Protein 4B9P (pdb70)

Radius of gyration: 15.8 Å; Cα contacts (8 Å, |Δi|>4): 464; chains: 1; bounding box: 31×31×57 Å

Foldseek 3Di:
DPWDWAKFKWWAWQDQDQKDLKTKIKIKIAGATQDKAQQQQKKKKFFADQQQAPQKDKAWPAKPLGRVQKDWDKAAAPDADFGGRIIIIMGGDNPSGIAGHGGMMITIMIIWRPQVVVVDDRPDDCRHRMDRGVRHQQHDNDDNDIDGGQSMWMGGNRHTRGHDDD

Solvent-accessible surface area: 8026 Å² total; per-residue (Å²): 182,140,106,114,44,110,5,47,0,37,3,20,3,84,48,81,83,66,93,7,77,9,0,24,1,46,1,53,2,26,1,64,5,100,20,82,6,67,4,24,80,1,73,0,58,2,6,0,23,66,55,113,6,76,57,31,75,34,42,19,71,115,2,59,37,80,48,94,79,16,52,25,76,26,41,108,33,109,103,78,88,114,68,0,30,0,28,0,33,1,1,7,43,137,96,10,36,74,6,64,47,65,81,86,1,33,0,30,0,49,0,0,0,40,107,0,14,77,131,64,127,14,94,68,56,79,139,34,38,50,0,59,0,84,33,5,30,0,16,9,97,87,21,80,86,48,54,73,55,74,72,2,0,0,22,21,75,69,78,75,88,42,23,108,73,47

Organism: Acetivibrio thermocellus (strain ATCC 27405 / DSM 1237 / JCM 9322 / NBRC 103400 / NCIMB 10682 / NRRL B-4536 / VPI 7372) (NCBI:txid203119)

Nearest PDB structures (foldseek):
  4b9p-assembly1_A  TM=1.006E+00  e=4.145E-34  Acetivibrio thermocellus ATCC 27405
  4b97-assembly1_A  TM=9.384E-01  e=2.081E-19  Acetivibrio thermocellus ATCC 27405
  3zuc-assembly1_A  TM=9.512E-01  e=2.386E-17  Acetivibrio cellulolyticus
  6sl4-assembly2_C-2  TM=9.510E-01  e=2.661E-17  Acetivibrio thermocellus ATCC 27405
  6xx1-assembly2_B  TM=9.283E-01  e=2.355E-16  Acetivibrio clariflavus DSM 19732

InterPro domains:
  IPR001956 Carbohydrate-binding module 3 [PF00942] (514-668)
  IPR001956 Carbohydrate-binding module 3 [PS51172] (508-671)
  IPR001956 Carbohydrate-binding module 3 [SM01067] (514-596)
  IPR008965 CBM2/CBM3, carbohydrate-binding domain superfamily [SSF49384] (512-671)
  IPR024449 Anti-sigma factor RsgI, N-terminal [PF12791] (4-43)
  IPR024449 Anti-sigma factor RsgI, N-terminal [PS51849] (4-51)
  IPR036966 Carbohydrate-binding module 3 superfamily [G3DSA:2.60.40.710] (506-671)
  IPR055431 Anti-sigma factor RsgI-like, middle domain [PF23750] (89-223)

Sequence (166 aa):
TDLLTKIELQAYNHIRTSSETKELQPRIKLINTGNNTPITLSEVKIRYYYTKDQVINEIYTCDWSNITSSKITGTTVVQQMMSSNPKKPNADSYVEIGFTNSAGVLNPGEYVVEIISRIGNSYALSLATPPYSEWNYMMYDQNSDYSFNNSSSSDFVVWDKITVYISGTLYWGIEP

CATH classification: 2.60.40.710

Secondary structure (DSSP, 8-state):
--S---EEEEEEES---SEESSB-EEEEEEE-SSS-EEGGGEEEEEEE--TT--SEEEEEEEETT-GGGEEEEEEEEEEEETTEEEEEEEEE-TTS-EE-TT-EEEEEEEEEEHHHHTTS--SS-GGGTPEESTT-TT--SS-SS-EE-TTEEEEETTEEEE----

B-factor: mean 24.69, std 10.06, range [15.0, 78.38]

Structure (mmCIF, N/CA/C/O backbone):
data_4B9P
#
_entry.id   4B9P
#
_cell.length_a   31.736
_cell.length_b   62.289
_cell.length_c   79.274
_cell.angle_alpha   90.00
_cell.angle_beta   90.00
_cell.angle_gamma   90.00
#
_symmetry.space_group_name_H-M   'P 21 21 21'
#
loop_
_entity.id
_entity.type
_entity.pdbx_description
1 polymer 'TYPE 3A CELLULOSE-BINDING DOMAIN PROTEIN'
2 non-polymer 'CALCIUM ION'
3 non-polymer 'ZINC ION'
4 water water
#
loop_
_atom_site.group_PDB
_atom_site.id
_atom_site.type_symbol
_atom_site.label_atom_id
_atom_site.label_alt_id
_atom_site.label_comp_id
_atom_site.label_asym_id
_atom_site.label_entity_id
_atom_site.label_seq_id
_atom_site.pdbx_PDB_ins_code
_atom_site.Cartn_x
_atom_site.Cartn_y
_atom_site.Cartn_z
_atom_site.occupancy
_atom_site.B_iso_or_equiv
_atom_site.auth_seq_id
_atom_site.auth_comp_id
_atom_site.auth_asym_id
_atom_site.auth_atom_id
_atom_site.pdbx_PDB_model_num
ATOM 1 N N . THR A 1 1 ? -9.368 13.297 -46.950 1.00 68.23 1 THR A N 1
ATOM 2 C CA . THR A 1 1 ? -8.741 12.175 -47.638 1.00 49.56 1 THR A CA 1
ATOM 3 C C . THR A 1 1 ? -9.469 10.875 -47.339 1.00 59.87 1 THR A C 1
ATOM 4 O O . THR A 1 1 ? -10.487 10.857 -46.646 1.00 54.61 1 THR A O 1
ATOM 8 N N . ASP A 1 2 ? -8.924 9.784 -47.864 1.00 55.03 2 ASP A N 1
ATOM 9 C CA . ASP A 1 2 ? -9.622 8.505 -47.880 1.00 51.56 2 ASP A CA 1
ATOM 10 C C . ASP A 1 2 ? -8.991 7.478 -46.959 1.00 48.11 2 ASP A C 1
ATOM 11 O O . ASP A 1 2 ? -9.246 6.282 -47.095 1.00 48.33 2 ASP A O 1
ATOM 16 N N . LEU A 1 3 ? -8.144 7.939 -46.043 1.00 44.86 3 LEU A N 1
ATOM 17 C CA . LEU A 1 3 ? -7.717 7.080 -44.954 1.00 42.75 3 LEU A CA 1
ATOM 18 C C . LEU A 1 3 ? -8.133 7.756 -43.660 1.00 41.94 3 LEU A C 1
ATOM 19 O O . LEU A 1 3 ? -7.619 8.804 -43.294 1.00 45.61 3 LEU A O 1
ATOM 24 N N . LEU A 1 4 ? -9.087 7.136 -42.987 1.00 36.73 4 LEU A N 1
ATOM 25 C CA . LEU A 1 4 ? -9.689 7.688 -41.796 1.00 36.02 4 LEU A CA 1
ATOM 26 C C . LEU A 1 4 ? -8.853 7.434 -40.523 1.00 31.45 4 LEU A C 1
ATOM 27 O O . LEU A 1 4 ? -8.368 6.315 -40.305 1.00 32.32 4 LEU A O 1
ATOM 32 N N . THR A 1 5 ? -8.657 8.468 -39.707 1.00 29.39 5 THR A N 1
ATOM 33 C CA . THR A 1 5 ? -8.117 8.273 -38.359 1.00 26.56 5 THR A CA 1
ATOM 34 C C . THR A 1 5 ? -9.281 8.125 -37.407 1.00 23.95 5 THR A C 1
ATOM 35 O O . THR A 1 5 ? -10.141 9.002 -37.347 1.00 27.47 5 THR A O 1
ATOM 39 N N . LYS A 1 6 ? -9.334 7.002 -36.690 1.00 24.13 6 LYS A N 1
ATOM 40 C CA . LYS A 1 6 ? -10.468 6.733 -35.820 1.00 22.87 6 LYS A CA 1
ATOM 41 C C . LYS A 1 6 ? -10.030 5.858 -34.678 1.00 20.87 6 LYS A C 1
ATOM 42 O O . LYS A 1 6 ? -9.194 4.957 -34.843 1.00 20.40 6 LYS A O 1
ATOM 48 N N . ILE A 1 7 ? -10.581 6.132 -33.493 1.00 20.31 7 ILE A N 1
ATOM 49 C CA . ILE A 1 7 ? -10.297 5.333 -32.321 1.00 20.15 7 ILE A CA 1
ATOM 50 C C . ILE A 1 7 ? -11.595 4.983 -31.589 1.00 19.82 7 ILE A C 1
ATOM 51 O O . ILE A 1 7 ? -12.634 5.633 -31.805 1.00 21.08 7 ILE A O 1
ATOM 56 N N . GLU A 1 8 ? -11.512 3.984 -30.720 1.00 19.63 8 GLU A N 1
ATOM 57 C CA . GLU A 1 8 ? -12.559 3.675 -29.788 1.00 20.13 8 GLU A CA 1
ATOM 58 C C . GLU A 1 8 ? -11.908 3.595 -28.417 1.00 18.60 8 GLU A C 1
ATOM 59 O O . GLU A 1 8 ? -10.809 3.060 -28.292 1.00 19.62 8 GLU A O 1
ATOM 65 N N . LEU A 1 9 ? -12.582 4.097 -27.384 1.00 18.91 9 LEU A N 1
ATOM 66 C CA . LEU A 1 9 ? -12.046 4.064 -26.038 1.00 17.59 9 LEU A CA 1
ATOM 67 C C . LEU A 1 9 ? -13.015 3.251 -25.196 1.00 18.19 9 LEU A C 1
ATOM 68 O O . LEU A 1 9 ? -14.204 3.595 -25.109 1.00 18.75 9 LEU A O 1
ATOM 73 N N . GLN A 1 10 ? -12.509 2.175 -24.585 1.00 17.02 10 GLN A N 1
ATOM 74 C CA . GLN A 1 10 ? -13.277 1.377 -23.637 1.00 16.07 10 GLN A CA 1
ATOM 75 C C . GLN A 1 10 ? -12.697 1.572 -22.250 1.00 16.84 10 GLN A C 1
ATOM 76 O O . GLN A 1 10 ? -11.482 1.801 -22.112 1.00 17.52 10 GLN A O 1
ATOM 82 N N . ALA A 1 11 ? -13.523 1.489 -21.217 1.00 16.53 11 ALA A N 1
ATOM 83 C CA . ALA A 1 11 ? -13.010 1.707 -19.861 1.00 16.68 11 ALA A CA 1
ATOM 84 C C . ALA A 1 11 ? -13.952 1.087 -18.849 1.00 16.66 11 ALA A C 1
ATOM 85 O O . ALA A 1 11 ? -15.123 0.790 -19.149 1.00 17.35 11 ALA A O 1
ATOM 87 N N . TYR A 1 12 ? -13.468 0.908 -17.637 1.00 16.13 12 TYR A N 1
ATOM 88 C CA . TYR A 1 12 ? -14.320 0.686 -16.502 1.00 16.05 12 TYR A CA 1
ATOM 89 C C . TYR A 1 12 ? -13.534 1.051 -15.251 1.00 16.84 12 TYR A C 1
ATOM 90 O O . TYR A 1 12 ? -12.308 1.216 -15.293 1.00 17.52 12 TYR A O 1
ATOM 99 N N . ASN A 1 13 ? -14.253 1.169 -14.127 1.00 16.78 13 ASN A N 1
ATOM 100 C CA . ASN A 1 13 ? -13.625 1.358 -12.832 1.00 16.51 13 ASN A CA 1
ATOM 101 C C . ASN A 1 13 ? -13.550 0.042 -12.104 1.00 16.26 13 ASN A C 1
ATOM 102 O O . ASN A 1 13 ? -14.539 -0.628 -11.899 1.00 18.42 13 ASN A O 1
ATOM 107 N N . HIS A 1 14 ? -12.340 -0.327 -11.696 1.00 17.22 14 HIS A N 1
ATOM 108 C CA . HIS A 1 14 ? -12.139 -1.605 -11.036 1.00 18.20 14 HIS A CA 1
ATOM 109 C C . HIS A 1 14 ? -12.568 -1.577 -9.580 1.00 19.97 14 HIS A C 1
ATOM 110 O O . HIS A 1 14 ? -12.832 -2.631 -9.003 1.00 22.92 14 HIS A O 1
ATOM 117 N N . ILE A 1 15 ? -12.618 -0.385 -8.997 1.00 18.61 15 ILE A N 1
ATOM 118 C CA . ILE A 1 15 ? -13.222 -0.175 -7.694 1.00 17.94 15 ILE A CA 1
ATOM 119 C C . ILE A 1 15 ? -14.374 0.787 -7.881 1.00 18.13 15 ILE A C 1
ATOM 120 O O . ILE A 1 15 ? -14.160 1.908 -8.394 1.00 17.81 15 ILE A O 1
ATOM 125 N N . ARG A 1 16 ? -15.571 0.365 -7.477 1.00 18.27 16 ARG A N 1
ATOM 126 C CA . ARG A 1 16 ? -16.763 1.170 -7.728 1.00 18.19 16 ARG A CA 1
ATOM 127 C C . ARG A 1 16 ? -17.490 1.622 -6.481 1.00 19.30 16 ARG A C 1
ATOM 128 O O . ARG A 1 16 ? -18.616 2.115 -6.555 1.00 21.71 16 ARG A O 1
ATOM 136 N N . THR A 1 17 ? -16.869 1.440 -5.322 1.00 19.86 17 THR A N 1
ATOM 137 C CA . THR A 1 17 ? -17.441 1.913 -4.087 1.00 20.46 17 THR A CA 1
ATOM 138 C C . THR A 1 17 ? -17.526 3.434 -4.100 1.00 19.91 17 THR A C 1
ATOM 139 O O . THR A 1 17 ? -16.705 4.119 -4.720 1.00 21.84 17 THR A O 1
ATOM 143 N N A SER A 1 18 ? -18.528 3.960 -3.404 0.43 20.72 18 SER A N 1
ATOM 144 N N B SER A 1 18 ? -18.538 3.971 -3.436 0.57 21.79 18 SER A N 1
ATOM 145 C CA A SER A 1 18 ? -18.771 5.401 -3.381 0.43 20.52 18 SER A CA 1
ATOM 146 C CA B SER A 1 18 ? -18.735 5.416 -3.433 0.57 22.70 18 SER A CA 1
ATOM 147 C C A SER A 1 18 ? -17.595 6.207 -2.823 0.43 18.24 18 SER A C 1
ATOM 148 C C B SER A 1 18 ? -17.496 6.158 -2.912 0.57 21.34 18 SER A C 1
ATOM 149 O O A SER A 1 18 ? -17.368 7.334 -3.247 0.43 18.37 18 SER A O 1
ATOM 150 O O B SER A 1 18 ? -17.104 7.187 -3.462 0.57 25.48 18 SER A O 1
ATOM 155 N N . GLU A 1 19 ? -16.897 5.645 -1.839 1.00 19.31 19 GLU A N 1
ATOM 156 C CA . GLU A 1 19 ? -15.645 6.195 -1.322 1.00 19.68 19 GLU A CA 1
ATOM 157 C C . GLU A 1 19 ? -14.539 5.208 -1.644 1.00 20.26 19 GLU A C 1
ATOM 158 O O . GLU A 1 19 ? -14.725 3.996 -1.565 1.00 22.35 19 GLU A O 1
ATOM 164 N N . THR A 1 20 ? -13.377 5.717 -2.015 1.00 18.54 20 THR A N 1
ATOM 165 C CA . THR A 1 20 ? -12.246 4.841 -2.268 1.00 17.33 20 THR A CA 1
ATOM 166 C C . THR A 1 20 ? -10.956 5.536 -1.843 1.00 17.28 20 THR A C 1
ATOM 167 O O . THR A 1 20 ? -10.864 6.775 -1.966 1.00 18.07 20 THR A O 1
ATOM 171 N N . LYS A 1 21 ? -9.926 4.766 -1.467 1.00 16.70 21 LYS A N 1
ATOM 172 C CA . LYS A 1 21 ? -8.615 5.388 -1.242 1.00 17.82 21 LYS A CA 1
ATOM 173 C C . LYS A 1 21 ? -7.735 5.288 -2.473 1.00 17.94 21 LYS A C 1
ATOM 174 O O . LYS A 1 21 ? -6.587 5.738 -2.456 1.00 19.31 21 LYS A O 1
ATOM 180 N N . GLU A 1 22 ? -8.279 4.751 -3.578 1.00 18.30 22 GLU A N 1
ATOM 181 C CA . GLU A 1 22 ? -7.579 4.810 -4.853 1.00 20.26 22 GLU A CA 1
ATOM 182 C C . GLU A 1 22 ? -8.541 4.775 -5.997 1.00 18.60 22 GLU A C 1
ATOM 183 O O . GLU A 1 22 ? -9.467 3.978 -6.024 1.00 19.95 22 GLU A O 1
ATOM 189 N N . LEU A 1 23 ? -8.350 5.673 -6.947 1.00 17.07 23 LEU A N 1
ATOM 190 C CA . LEU A 1 23 ? -9.071 5.584 -8.225 1.00 17.12 23 LEU A CA 1
ATOM 191 C C . LEU A 1 23 ? -8.425 4.486 -9.040 1.00 17.26 23 LEU A C 1
ATOM 192 O O . LEU A 1 23 ? -7.207 4.432 -9.142 1.00 18.53 23 LEU A O 1
ATOM 197 N N . GLN A 1 24 ? -9.250 3.608 -9.618 1.00 17.80 24 GLN A N 1
ATOM 198 C CA . GLN A 1 24 ? -8.730 2.507 -10.431 1.00 17.15 24 GLN A CA 1
ATOM 199 C C . GLN A 1 24 ? -9.418 2.461 -11.795 1.00 16.82 24 GLN A C 1
ATOM 200 O O . GLN A 1 24 ? -10.097 1.503 -12.135 1.00 17.81 24 GLN A O 1
ATOM 206 N N . PRO A 1 25 ? -9.212 3.495 -12.618 1.00 17.09 25 PRO A N 1
ATOM 207 C CA . PRO A 1 25 ? -9.685 3.417 -14.006 1.00 18.41 25 PRO A CA 1
ATOM 208 C C . PRO A 1 25 ? -8.840 2.448 -14.823 1.00 18.24 25 PRO A C 1
ATOM 209 O O . PRO A 1 25 ? -7.590 2.436 -14.720 1.00 18.76 25 PRO A O 1
ATOM 213 N N . ARG A 1 26 ? -9.518 1.606 -15.596 1.00 17.39 26 ARG A N 1
ATOM 214 C CA . ARG A 1 26 ? -8.853 0.719 -16.535 1.00 17.95 26 ARG A CA 1
ATOM 215 C C . ARG A 1 26 ? -9.312 1.124 -17.921 1.00 16.59 26 ARG A C 1
ATOM 216 O O . ARG A 1 26 ? -10.517 1.316 -18.125 1.00 18.60 26 ARG A O 1
ATOM 224 N N . ILE A 1 27 ? -8.370 1.260 -18.860 1.00 16.54 27 ILE A N 1
ATOM 225 C CA . ILE A 1 27 ? -8.662 1.859 -20.146 1.00 17.72 27 ILE A CA 1
ATOM 226 C C . ILE A 1 27 ? -8.082 1.011 -21.261 1.00 17.87 27 ILE A C 1
ATOM 227 O O . ILE A 1 27 ? -6.986 0.471 -21.135 1.00 19.14 27 ILE A O 1
ATOM 232 N N . LYS A 1 28 ? -8.821 0.917 -22.359 1.00 18.12 28 LYS A N 1
ATOM 233 C CA . LYS A 1 28 ? -8.371 0.225 -23.557 1.00 18.81 28 LYS A CA 1
ATOM 234 C C . LYS A 1 28 ? -8.590 1.182 -24.726 1.00 17.18 28 LYS A C 1
ATOM 235 O O . LYS A 1 28 ? -9.741 1.579 -24.991 1.00 19.61 28 LYS A O 1
ATOM 241 N N . LEU A 1 29 ? -7.507 1.579 -25.370 1.00 18.15 29 LEU A N 1
ATOM 242 C CA . LEU A 1 29 ? -7.572 2.462 -26.521 1.00 19.06 29 LEU A CA 1
ATOM 243 C C . LEU A 1 29 ? -7.356 1.644 -27.765 1.00 19.26 29 LEU A C 1
ATOM 244 O O . LEU A 1 29 ? -6.317 0.968 -27.888 1.00 20.09 29 LEU A O 1
ATOM 249 N N . ILE A 1 30 ? -8.316 1.691 -28.667 1.00 18.79 30 ILE A N 1
ATOM 250 C CA . ILE A 1 30 ? -8.298 0.837 -29.852 1.00 18.97 30 ILE A CA 1
ATOM 251 C C . ILE A 1 30 ? -8.246 1.676 -31.109 1.00 18.10 30 ILE A C 1
ATOM 252 O O . ILE A 1 30 ? -9.009 2.630 -31.255 1.00 19.66 30 ILE A O 1
ATOM 257 N N . ASN A 1 31 ? -7.351 1.322 -32.027 1.00 19.04 31 ASN A N 1
ATOM 258 C CA . ASN A 1 31 ? -7.314 1.995 -33.302 1.00 18.41 31 ASN A CA 1
ATOM 259 C C . ASN A 1 31 ? -8.310 1.298 -34.237 1.00 20.08 31 ASN A C 1
ATOM 260 O O . ASN A 1 31 ? -8.091 0.167 -34.689 1.00 21.26 31 ASN A O 1
ATOM 265 N N . THR A 1 32 ? -9.405 1.980 -34.532 1.00 20.88 32 THR A N 1
ATOM 266 C CA . THR A 1 32 ? -10.450 1.378 -35.355 1.00 22.08 32 THR A CA 1
ATOM 267 C C . THR A 1 32 ? -10.472 1.965 -36.767 1.00 22.80 32 THR A C 1
ATOM 268 O O . THR A 1 32 ? -11.265 1.507 -37.586 1.00 27.51 32 THR A O 1
ATOM 272 N N . GLY A 1 33 ? -9.605 2.948 -37.046 1.00 23.02 33 GLY A N 1
ATOM 273 C CA . GLY A 1 33 ? -9.492 3.562 -38.358 1.00 23.37 33 GLY A CA 1
ATOM 274 C C . GLY A 1 33 ? -8.562 2.798 -39.268 1.00 24.90 33 GLY A C 1
ATOM 275 O O . GLY A 1 33 ? -8.309 1.621 -39.076 1.00 28.28 33 GLY A O 1
ATOM 276 N N A ASN A 1 34 ? -8.029 3.447 -40.291 0.58 23.52 34 ASN A N 1
ATOM 277 N N B ASN A 1 34 ? -8.050 3.495 -40.272 0.42 24.62 34 ASN A N 1
ATOM 278 C CA A ASN A 1 34 ? -7.049 2.753 -41.122 0.58 25.68 34 ASN A CA 1
ATOM 279 C CA B ASN A 1 34 ? -7.157 2.882 -41.237 0.42 25.62 34 ASN A CA 1
ATOM 280 C C A ASN A 1 34 ? -5.742 3.529 -41.247 0.58 25.62 34 ASN A C 1
ATOM 281 C C B ASN A 1 34 ? -5.836 3.651 -41.341 0.42 25.17 34 ASN A C 1
ATOM 282 O O A ASN A 1 34 ? -4.937 3.246 -42.121 0.58 25.62 34 ASN A O 1
ATOM 283 O O B ASN A 1 34 ? -5.119 3.488 -42.323 0.42 26.81 34 ASN A O 1
ATOM 292 N N . THR A 1 35 ? -5.504 4.451 -40.317 1.00 24.17 35 THR A N 1
ATOM 293 C CA . THR A 1 35 ? -4.223 5.159 -40.272 1.00 25.30 35 THR A CA 1
ATOM 294 C C . THR A 1 35 ? -3.471 4.756 -39.003 1.00 24.49 35 THR A C 1
ATOM 295 O O . THR A 1 35 ? -4.071 4.604 -37.963 1.00 24.67 35 THR A O 1
ATOM 299 N N . PRO A 1 36 ? -2.150 4.617 -39.066 1.00 24.20 36 PRO A N 1
ATOM 300 C CA . PRO A 1 36 ? -1.344 4.387 -37.851 1.00 23.67 36 PRO A CA 1
ATOM 301 C C . PRO A 1 36 ? -1.374 5.650 -37.007 1.00 23.77 36 PRO A C 1
ATOM 302 O O . PRO A 1 36 ? -1.449 6.759 -37.533 1.00 27.94 36 PRO A O 1
ATOM 306 N N . ILE A 1 37 ? -1.299 5.479 -35.694 1.00 21.40 37 ILE A N 1
ATOM 307 C CA . ILE A 1 37 ? -1.304 6.599 -34.765 1.00 21.67 37 ILE A CA 1
ATOM 308 C C . ILE A 1 37 ? -0.015 6.549 -33.945 1.00 21.34 37 ILE A C 1
ATOM 309 O O . ILE A 1 37 ? 0.316 5.529 -33.354 1.00 23.69 37 ILE A O 1
ATOM 314 N N . THR A 1 38 ? 0.730 7.642 -33.934 1.00 21.08 38 THR A N 1
ATOM 315 C CA . THR A 1 38 ? 1.937 7.697 -33.117 1.00 21.46 38 THR A CA 1
ATOM 316 C C . THR A 1 38 ? 1.534 7.888 -31.641 1.00 19.74 38 THR A C 1
ATOM 317 O O . THR A 1 38 ? 0.923 8.900 -31.289 1.00 20.95 38 THR A O 1
ATOM 321 N N . LEU A 1 39 ? 1.881 6.930 -30.769 1.00 19.10 39 LEU A N 1
ATOM 322 C CA . LEU A 1 39 ? 1.354 6.946 -29.416 1.00 19.25 39 LEU A CA 1
ATOM 323 C C . LEU A 1 39 ? 1.800 8.170 -28.628 1.00 19.09 39 LEU A C 1
ATOM 324 O O . LEU A 1 39 ? 1.047 8.677 -27.822 1.00 19.13 39 LEU A O 1
ATOM 329 N N . SER A 1 40 ? 3.022 8.652 -28.840 1.00 19.40 40 SER A N 1
ATOM 330 C CA . SER A 1 40 ? 3.489 9.811 -28.089 1.00 21.01 40 SER A CA 1
ATOM 331 C C . SER A 1 40 ? 2.602 11.046 -28.315 1.00 20.49 40 SER A C 1
ATOM 332 O O . SER A 1 40 ? 2.612 11.966 -27.500 1.00 21.94 40 SER A O 1
ATOM 335 N N . GLU A 1 41 ? 1.872 11.083 -29.433 1.00 20.65 41 GLU A N 1
ATOM 336 C CA . GLU A 1 41 ? 0.933 12.176 -29.728 1.00 21.36 41 GLU A CA 1
ATOM 337 C C . GLU A 1 41 ? -0.437 12.055 -29.055 1.00 20.12 41 GLU A C 1
ATOM 338 O O . GLU A 1 41 ? -1.254 12.966 -29.185 1.00 21.52 41 GLU A O 1
ATOM 344 N N . VAL A 1 42 ? -0.664 10.966 -28.336 1.00 19.06 42 VAL A N 1
ATOM 345 C CA . VAL A 1 42 ? -1.993 10.684 -27.787 1.00 17.79 42 VAL A CA 1
ATOM 346 C C . VAL A 1 42 ? -2.022 11.021 -26.305 1.00 17.21 42 VAL A C 1
ATOM 347 O O . VAL A 1 42 ? -1.092 10.652 -25.569 1.00 18.45 42 VAL A O 1
ATOM 351 N N . LYS A 1 43 ? -3.067 11.715 -25.867 1.00 17.11 43 LYS A N 1
ATOM 352 C CA . LYS A 1 43 ? -3.308 11.970 -24.439 1.00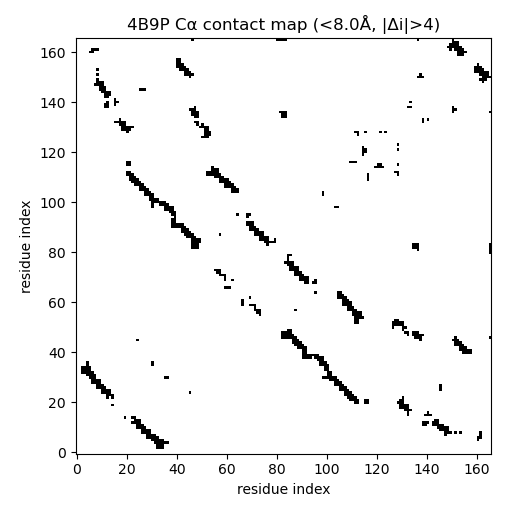 16.73 43 LYS A CA 1
ATOM 353 C C . LYS A 1 43 ? -4.724 11.506 -24.131 1.00 17.05 43 LYS A C 1
ATOM 354 O O . LYS A 1 43 ? -5.655 11.689 -24.927 1.00 19.56 43 LYS A O 1
ATOM 360 N N . ILE A 1 44 ? -4.882 10.906 -22.965 1.00 16.59 44 ILE A N 1
ATOM 361 C CA . ILE A 1 44 ? -6.167 10.397 -22.495 1.00 16.79 44 ILE A CA 1
ATOM 362 C C . ILE A 1 44 ? -6.470 11.058 -21.169 1.00 16.00 44 ILE A C 1
ATOM 363 O O . ILE A 1 44 ? -5.570 11.088 -20.326 1.00 18.33 44 ILE A O 1
ATOM 368 N N . ARG A 1 45 ? -7.690 11.575 -20.969 1.00 16.19 45 ARG A N 1
ATOM 369 C CA . ARG A 1 45 ? -7.999 12.272 -19.713 1.00 16.40 45 ARG A CA 1
ATOM 370 C C . ARG A 1 45 ? -9.172 11.629 -18.996 1.00 16.47 45 ARG A C 1
ATOM 371 O O . ARG A 1 45 ? -10.250 11.436 -19.565 1.00 17.47 45 ARG A O 1
ATOM 379 N N . TYR A 1 46 ? -8.944 11.347 -17.713 1.00 15.64 46 TYR A N 1
ATOM 380 C CA . TYR A 1 46 ? -9.965 10.855 -16.787 1.00 16.19 46 TYR A CA 1
ATOM 381 C C . TYR A 1 46 ? -10.248 12.017 -15.828 1.00 16.08 46 TYR A C 1
ATOM 382 O O . TYR A 1 46 ? -9.368 12.389 -15.044 1.00 16.53 46 TYR A O 1
ATOM 391 N N . TYR A 1 47 ? -11.458 12.561 -15.884 1.00 16.10 47 TYR A N 1
ATOM 392 C CA . TYR A 1 47 ? -11.828 13.758 -15.122 1.00 15.80 47 TYR A CA 1
ATOM 393 C C . TYR A 1 47 ? -12.499 13.402 -13.805 1.00 15.37 47 TYR A C 1
ATOM 394 O O . TYR A 1 47 ? -13.327 12.478 -13.749 1.00 16.21 47 TYR A O 1
ATOM 403 N N . TYR A 1 48 ? -12.173 14.144 -12.746 1.00 15.56 48 TYR A N 1
ATOM 404 C CA . TYR A 1 48 ? -12.706 13.802 -11.433 1.00 15.54 48 TYR A CA 1
ATOM 405 C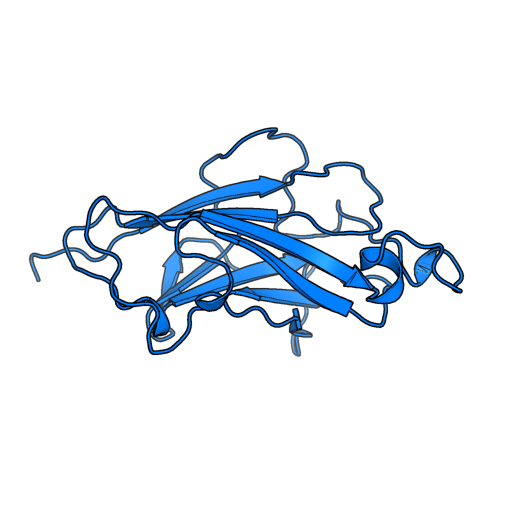 C . TYR A 1 48 ? -12.616 15.052 -10.551 1.00 15.00 48 TYR A C 1
ATOM 406 O O . TYR A 1 48 ? -12.052 16.086 -10.937 1.00 15.47 48 TYR A O 1
ATOM 415 N N . THR A 1 49 ? -13.195 14.939 -9.356 1.00 15.13 49 THR A N 1
ATOM 416 C CA . THR A 1 49 ? -12.993 15.956 -8.308 1.00 15.09 49 THR A CA 1
ATOM 417 C C . THR A 1 49 ? -12.101 15.375 -7.221 1.00 15.25 49 THR A C 1
ATOM 418 O O . THR A 1 49 ? -12.393 14.324 -6.657 1.00 15.49 49 THR A O 1
ATOM 422 N N . LYS A 1 50 ? -10.979 16.063 -6.958 1.00 15.59 50 LYS A N 1
ATOM 423 C CA . LYS A 1 50 ? -9.982 15.562 -5.984 1.00 15.56 50 LYS A CA 1
ATOM 424 C C . LYS A 1 50 ? -10.478 15.599 -4.546 1.00 15.95 50 LYS A C 1
ATOM 425 O O . LYS A 1 50 ? -9.869 14.978 -3.675 1.00 16.55 50 LYS A O 1
ATOM 431 N N . ASP A 1 51 ? -11.583 16.308 -4.295 1.00 15.40 51 ASP A N 1
ATOM 432 C CA . ASP A 1 51 ? -12.151 16.384 -2.965 1.00 15.57 51 ASP A CA 1
ATOM 433 C C . ASP A 1 51 ? -11.079 16.922 -2.023 1.00 16.10 51 ASP A C 1
ATOM 434 O O . ASP A 1 51 ? -10.488 17.961 -2.337 1.00 17.03 51 ASP A O 1
ATOM 439 N N . GLN A 1 52 ? -10.834 16.301 -0.862 1.00 15.53 52 GLN A N 1
ATOM 440 C CA . GLN A 1 52 ? -9.772 16.794 0.031 1.00 16.15 52 GLN A CA 1
ATOM 441 C C . GLN A 1 52 ? -8.511 15.930 0.004 1.00 15.34 52 GLN A C 1
ATOM 442 O O . GLN A 1 52 ? -7.664 16.049 0.878 1.00 16.94 52 GLN A O 1
ATOM 448 N N . VAL A 1 53 ? -8.367 15.080 -1.009 1.00 15.57 53 VAL A N 1
ATOM 449 C CA . VAL A 1 53 ? -7.226 14.198 -1.060 1.00 15.84 53 VAL A CA 1
ATOM 450 C C . VAL A 1 53 ? -5.969 14.967 -1.426 1.00 16.16 53 VAL A C 1
ATOM 451 O O . VAL A 1 53 ? -6.009 15.864 -2.274 1.00 18.50 53 VAL A O 1
ATOM 455 N N . ILE A 1 54 ? -4.860 14.644 -0.758 1.00 15.98 54 ILE A N 1
ATOM 456 C CA . ILE A 1 54 ? -3.563 15.289 -0.993 1.00 15.34 54 ILE A CA 1
ATOM 457 C C . ILE A 1 54 ? -2.511 14.231 -1.368 1.00 16.39 54 ILE A C 1
ATOM 458 O O . ILE A 1 54 ? -2.783 13.024 -1.293 1.00 16.53 54 ILE A O 1
ATOM 463 N N . ASN A 1 55 ? -1.302 14.675 -1.726 1.00 17.01 55 ASN A N 1
ATOM 464 C CA . ASN A 1 55 ? -0.208 13.784 -2.159 1.00 16.10 55 ASN A CA 1
ATOM 465 C C . ASN A 1 55 ? -0.622 12.926 -3.348 1.00 16.60 55 ASN A C 1
ATOM 466 O O . ASN A 1 55 ? -0.190 11.768 -3.455 1.00 17.02 55 ASN A O 1
ATOM 471 N N . GLU A 1 56 ? -1.451 13.457 -4.235 1.00 16.48 56 GLU A N 1
ATOM 472 C CA . GLU A 1 56 ? -1.980 12.596 -5.299 1.00 16.96 56 GLU A CA 1
ATOM 473 C C . GLU A 1 56 ? -0.879 12.224 -6.288 1.00 16.41 56 GLU A C 1
ATOM 474 O O . GLU A 1 56 ? -0.215 13.098 -6.822 1.00 19.02 56 GLU A O 1
ATOM 480 N N . ILE A 1 57 ? -0.733 10.925 -6.562 1.00 17.06 57 ILE A N 1
ATOM 481 C CA . ILE A 1 57 ? 0.232 10.426 -7.530 1.00 18.05 57 ILE A CA 1
ATOM 482 C C . ILE A 1 57 ? -0.479 9.463 -8.464 1.00 17.34 57 ILE A C 1
ATOM 483 O O . ILE A 1 57 ? -1.550 8.914 -8.148 1.00 18.69 57 ILE A O 1
ATOM 488 N N . TYR A 1 58 ? 0.137 9.247 -9.610 1.00 18.83 58 TYR A N 1
ATOM 489 C CA . TYR A 1 58 ? -0.316 8.299 -10.597 1.00 18.57 58 TYR A CA 1
ATOM 490 C C . TYR A 1 58 ? 0.677 7.141 -10.655 1.00 18.95 58 TYR A C 1
ATOM 491 O O . TYR A 1 58 ? 1.901 7.364 -10.673 1.00 20.30 58 TYR A O 1
ATOM 500 N N . THR A 1 59 ? 0.169 5.915 -10.760 1.00 18.62 59 THR A N 1
ATOM 501 C CA . THR A 1 59 ? 1.024 4.825 -11.122 1.00 19.60 59 THR A CA 1
ATOM 502 C C . THR A 1 59 ? 0.331 3.930 -12.158 1.00 20.05 59 THR A C 1
ATOM 503 O O . THR A 1 59 ? -0.884 3.725 -12.112 1.00 19.62 59 THR A O 1
ATOM 507 N N . CYS A 1 60 ? 1.115 3.393 -13.103 1.00 19.81 60 CYS A N 1
ATOM 508 C CA . CYS A 1 60 ? 0.623 2.385 -14.028 1.00 19.96 60 CYS A CA 1
ATOM 509 C C . CYS A 1 60 ? 1.081 1.026 -13.528 1.00 21.19 60 CYS A C 1
ATOM 510 O O . CYS A 1 60 ? 2.270 0.742 -13.506 1.00 23.87 60 CYS A O 1
ATOM 513 N N . ASP A 1 61 ? 0.114 0.227 -13.086 1.00 21.32 61 ASP A N 1
ATOM 514 C CA . ASP A 1 61 ? 0.400 -1.088 -12.580 1.00 23.92 61 ASP A CA 1
ATOM 515 C C . ASP A 1 61 ? 0.749 -2.062 -13.700 1.00 23.81 61 ASP A C 1
ATOM 516 O O . ASP A 1 61 ? 1.537 -2.987 -13.479 1.00 26.73 61 ASP A O 1
ATOM 521 N N . TRP A 1 62 ? 0.175 -1.870 -14.883 1.00 21.62 62 TRP A N 1
ATOM 522 C CA . TRP A 1 62 ? 0.391 -2.795 -15.976 1.00 20.84 62 TRP A CA 1
ATOM 523 C C . TRP A 1 62 ? -0.121 -2.201 -17.260 1.00 19.51 62 TRP A C 1
ATOM 524 O O . TRP A 1 62 ? -1.116 -1.470 -17.265 1.00 19.66 62 TRP A O 1
ATOM 535 N N . SER A 1 63 ? 0.550 -2.514 -18.363 1.00 18.90 63 SER A N 1
ATOM 536 C CA . SER A 1 63 ? -0.003 -2.250 -19.698 1.00 18.66 63 SER A CA 1
ATOM 537 C C . SER A 1 63 ? 0.436 -3.385 -20.577 1.00 18.70 63 SER A C 1
ATOM 538 O O . SER A 1 63 ? 1.490 -3.986 -20.324 1.00 18.71 63 SER A O 1
ATOM 541 N N . ASN A 1 64 ? -0.326 -3.684 -21.633 1.00 18.57 64 ASN A N 1
ATOM 542 C CA . ASN A 1 64 ? 0.112 -4.682 -22.601 1.00 19.75 64 ASN A CA 1
ATOM 543 C C . ASN A 1 64 ? 1.351 -4.237 -23.375 1.00 20.53 64 ASN A C 1
ATOM 544 O O . ASN A 1 64 ? 2.020 -5.095 -23.963 1.00 23.30 64 ASN A O 1
ATOM 549 N N . ILE A 1 65 ? 1.713 -2.942 -23.339 1.00 19.25 65 ILE A N 1
ATOM 550 C CA . ILE A 1 65 ? 2.981 -2.489 -23.948 1.00 19.40 65 ILE A CA 1
ATOM 551 C C . ILE A 1 65 ? 4.072 -2.252 -22.916 1.00 19.89 65 ILE A C 1
ATOM 552 O O . ILE A 1 65 ? 5.171 -1.823 -23.260 1.00 21.16 65 ILE A O 1
ATOM 557 N N . THR A 1 66 ? 3.755 -2.631 -21.678 1.00 20.32 66 THR A N 1
ATOM 558 C CA . THR A 1 66 ? 4.562 -2.453 -20.451 1.00 20.79 66 THR A CA 1
ATOM 559 C C . THR A 1 66 ? 4.507 -1.033 -19.914 1.00 19.58 66 THR A C 1
ATOM 560 O O . THR A 1 66 ? 4.459 -0.053 -20.661 1.00 20.06 66 THR A O 1
ATOM 564 N N . SER A 1 67 ? 4.554 -0.935 -18.593 1.00 19.97 67 SER A N 1
ATOM 565 C CA . SER A 1 67 ? 4.312 0.340 -17.935 1.00 20.19 67 SER A CA 1
ATOM 566 C C . SER A 1 67 ? 5.383 1.389 -18.219 1.00 18.96 67 SER A C 1
ATOM 567 O O . SER A 1 67 ? 5.102 2.587 -18.118 1.00 20.27 67 SER A O 1
ATOM 570 N N . SER A 1 68 ? 6.579 0.964 -18.606 1.00 20.00 68 SER A N 1
ATOM 571 C CA . SER A 1 68 ? 7.627 1.917 -18.879 1.00 20.45 68 SER A CA 1
ATOM 572 C C . SER A 1 68 ? 7.360 2.754 -20.112 1.00 18.97 68 SER A C 1
ATOM 573 O O . SER A 1 68 ? 8.024 3.754 -20.289 1.00 20.12 68 SER A O 1
ATOM 576 N N . LYS A 1 69 ? 6.395 2.369 -20.931 1.00 18.33 69 LYS A N 1
ATOM 577 C CA . LYS A 1 69 ? 5.999 3.162 -22.107 1.00 17.83 69 LYS A CA 1
ATOM 578 C C . LYS A 1 69 ? 4.841 4.129 -21.837 1.00 17.51 69 LYS A C 1
ATOM 579 O O . LYS A 1 69 ? 4.440 4.890 -22.719 1.00 18.72 69 LYS A O 1
ATOM 585 N N . ILE A 1 70 ? 4.300 4.077 -20.615 1.00 17.71 70 ILE A N 1
ATOM 586 C CA . ILE A 1 70 ? 3.142 4.860 -20.217 1.00 17.75 70 ILE A CA 1
ATOM 587 C C . ILE A 1 70 ? 3.590 6.014 -19.341 1.00 17.72 70 ILE A C 1
ATOM 588 O O . ILE A 1 70 ? 4.473 5.827 -18.497 1.00 19.09 70 ILE A O 1
ATOM 593 N N . THR A 1 71 ? 2.968 7.173 -19.528 1.00 17.83 71 THR A N 1
ATOM 594 C CA . THR A 1 71 ? 3.153 8.304 -18.623 1.00 19.14 71 THR A CA 1
ATOM 595 C C . THR A 1 71 ? 1.795 8.652 -17.991 1.00 18.20 71 THR A C 1
ATOM 596 O O . THR A 1 71 ? 0.758 8.441 -18.611 1.00 19.03 71 THR A O 1
ATOM 600 N N . GLY A 1 72 ? 1.802 9.176 -16.775 1.00 18.81 72 GLY A N 1
ATOM 601 C CA . GLY A 1 72 ? 0.574 9.672 -16.196 1.00 19.49 72 GLY A CA 1
ATOM 602 C C . GLY A 1 72 ? 0.890 10.848 -15.320 1.00 19.60 72 GLY A C 1
ATOM 603 O O . GLY A 1 72 ? 1.896 10.830 -14.593 1.00 23.14 72 GLY A O 1
ATOM 604 N N A THR A 1 73 ? 0.009 11.842 -15.340 0.68 19.58 73 THR A N 1
ATOM 605 N N B THR A 1 73 ? 0.070 11.894 -15.378 0.32 18.58 73 THR A N 1
ATOM 606 C CA A THR A 1 73 ? 0.191 13.044 -14.565 0.68 21.61 73 THR A CA 1
ATOM 607 C CA B THR A 1 73 ? 0.234 13.048 -14.498 0.32 20.73 73 THR A CA 1
ATOM 608 C C A THR A 1 73 ? -1.153 13.388 -13.953 0.68 19.49 73 THR A C 1
ATOM 609 C C B THR A 1 73 ? -1.100 13.565 -14.000 0.32 19.50 73 THR A C 1
ATOM 610 O O A THR A 1 73 ? -2.192 13.222 -14.596 0.68 21.24 73 THR A O 1
ATOM 611 O O B THR A 1 73 ? -2.057 13.709 -14.759 0.32 18.34 73 THR A O 1
ATOM 618 N N . VAL A 1 74 ? -1.142 13.892 -12.717 1.00 18.18 74 VAL A N 1
ATOM 619 C CA . VAL A 1 74 ? -2.325 14.429 -12.113 1.00 17.66 74 VAL A CA 1
ATOM 620 C C . VAL A 1 74 ? -2.328 15.927 -12.349 1.00 17.94 74 VAL A C 1
ATOM 621 O O . VAL A 1 74 ? -1.368 16.607 -11.966 1.00 20.68 74 VAL A O 1
ATOM 625 N N . VAL A 1 75 ? -3.408 16.447 -12.932 1.00 17.59 75 VAL A N 1
ATOM 626 C CA . VAL A 1 75 ? -3.475 17.864 -13.278 1.00 17.67 75 VAL A CA 1
ATOM 627 C C . VAL A 1 75 ? -4.653 18.505 -12.568 1.00 17.71 75 VAL A C 1
ATOM 628 O O . VAL A 1 75 ? -5.759 17.996 -12.619 1.00 19.01 75 VAL A O 1
ATOM 632 N N A GLN A 1 76 ? -4.385 19.629 -11.932 0.58 17.64 76 GLN A N 1
ATOM 633 N N B GLN A 1 76 ? -4.411 19.618 -11.895 0.42 18.78 76 GLN A N 1
ATOM 634 C CA A GLN A 1 76 ? -5.439 20.459 -11.384 0.58 18.29 76 GLN A CA 1
ATOM 635 C CA B GLN A 1 76 ? -5.510 20.390 -11.326 0.42 20.40 76 GLN A CA 1
ATOM 636 C C A GLN A 1 76 ? -5.985 21.372 -12.497 0.58 17.84 76 GLN A C 1
ATOM 637 C C B GLN A 1 76 ? -5.968 21.441 -12.329 0.42 19.26 76 GLN A C 1
ATOM 638 O O A GLN A 1 76 ? -5.218 21.939 -13.288 0.58 18.00 76 GLN A O 1
ATOM 639 O O B GLN A 1 76 ? -5.183 22.293 -12.744 0.42 20.42 76 GLN A O 1
ATOM 650 N N A MET A 1 77 ? -7.303 21.477 -12.587 0.58 18.69 77 MET A N 1
ATOM 651 N N B MET A 1 77 ? -7.233 21.364 -12.719 0.42 18.95 77 MET A N 1
ATOM 652 C CA A MET A 1 77 ? -7.922 22.298 -13.625 0.58 18.47 77 MET A CA 1
ATOM 653 C CA B MET A 1 77 ? -7.817 22.254 -13.716 0.42 20.03 77 MET A CA 1
ATOM 654 C C A MET A 1 77 ? -7.984 23.748 -13.230 0.58 18.55 77 MET A C 1
ATOM 655 C C B MET A 1 77 ? -7.873 23.691 -13.256 0.42 19.57 77 MET A C 1
ATOM 656 O O A MET A 1 77 ? -8.563 24.096 -12.195 0.58 20.69 77 MET A O 1
ATOM 657 O O B MET A 1 77 ? -8.209 23.985 -12.101 0.42 19.99 77 MET A O 1
ATOM 666 N N A SER A 1 78 ? -7.419 24.609 -14.073 0.58 19.01 78 SER A N 1
ATOM 667 N N B SER A 1 78 ? -7.529 24.593 -14.168 0.42 20.86 78 SER A N 1
ATOM 668 C CA A SER A 1 78 ? -7.537 26.032 -13.853 0.58 20.45 78 SER A CA 1
ATOM 669 C CA B SER A 1 78 ? -7.561 26.009 -13.875 0.42 20.60 78 SER A CA 1
ATOM 670 C C A SER A 1 78 ? -8.997 26.497 -13.948 0.58 21.30 78 SER A C 1
ATOM 671 C C B SER A 1 78 ? -8.952 26.572 -14.075 0.42 17.88 78 SER A C 1
ATOM 672 O O A SER A 1 78 ? -9.396 27.445 -13.271 0.58 23.34 78 SER A O 1
ATOM 673 O O B SER A 1 78 ? -9.263 27.664 -13.601 0.42 18.62 78 SER A O 1
ATOM 678 N N . ASN A 1 79 ? -9.798 25.805 -14.754 1.00 19.61 79 ASN A N 1
ATOM 679 C CA . ASN A 1 79 ? -11.174 26.202 -14.992 1.00 19.16 79 ASN A CA 1
ATOM 680 C C . ASN A 1 79 ? -12.107 25.031 -14.673 1.00 17.96 79 ASN A C 1
ATOM 681 O O . ASN A 1 79 ? -12.642 24.362 -15.556 1.00 19.58 79 ASN A O 1
ATOM 686 N N . PRO A 1 80 ? -12.336 24.788 -13.373 1.00 18.85 80 PRO A N 1
ATOM 687 C CA . PRO A 1 80 ? -13.110 23.610 -12.989 1.00 19.69 80 PRO A CA 1
ATOM 688 C C . PRO A 1 80 ? -14.547 23.660 -13.475 1.00 19.61 80 PRO A C 1
ATOM 689 O O . PRO A 1 80 ? -15.112 24.732 -13.677 1.00 21.80 80 PRO A O 1
ATOM 693 N N A LYS A 1 81 ? -15.140 22.475 -13.559 0.37 20.09 81 LYS A N 1
ATOM 694 N N B LYS A 1 81 ? -15.129 22.476 -13.700 0.63 21.26 81 LYS A N 1
ATOM 695 C CA A LYS A 1 81 ? -16.489 22.281 -14.033 0.37 20.15 81 LYS A CA 1
ATOM 696 C CA B LYS A 1 81 ? -16.531 22.310 -14.077 0.63 22.03 81 LYS A CA 1
ATOM 697 C C A LYS A 1 81 ? -17.181 21.414 -12.975 0.37 19.63 81 LYS A C 1
ATOM 698 C C B LYS A 1 81 ? -17.178 21.463 -12.974 0.63 21.54 81 LYS A C 1
ATOM 699 O O A LYS A 1 81 ? -16.522 20.766 -12.166 0.37 17.09 81 LYS A O 1
ATOM 700 O O B LYS A 1 81 ? -16.478 20.832 -12.164 0.63 21.10 81 LYS A O 1
ATOM 711 N N . PRO A 1 82 ? -18.517 21.387 -12.960 1.00 20.92 82 PR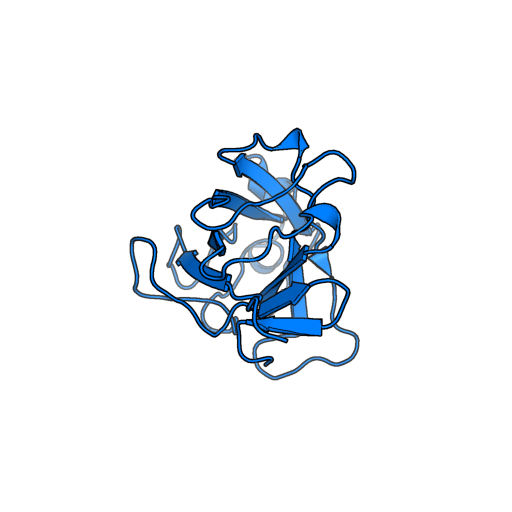O A N 1
ATOM 712 C CA . PRO A 1 82 ? -19.182 20.433 -12.050 1.00 19.02 82 PRO A CA 1
ATOM 713 C C . PRO A 1 82 ? -18.651 19.017 -12.295 1.00 17.39 82 PRO A C 1
ATOM 714 O O . PRO A 1 82 ? -18.622 18.563 -13.447 1.00 18.87 82 PRO A O 1
ATOM 718 N N . ASN A 1 83 ? -18.197 18.363 -11.228 1.00 17.23 83 ASN A N 1
ATOM 719 C CA . ASN A 1 83 ? -17.696 16.977 -11.273 1.00 16.89 83 ASN A CA 1
ATOM 720 C C . ASN A 1 83 ? -16.345 16.848 -11.940 1.00 15.53 83 ASN A C 1
ATOM 721 O O . ASN A 1 83 ? -15.870 15.735 -12.209 1.00 16.74 83 ASN A O 1
ATOM 726 N N . ALA A 1 84 ? -15.685 17.987 -12.143 1.00 15.52 84 ALA A N 1
ATOM 727 C CA . ALA A 1 84 ? -14.347 17.924 -12.751 1.00 17.64 84 ALA A CA 1
ATOM 728 C C . ALA A 1 84 ? -13.494 19.109 -12.326 1.00 16.83 84 ALA A C 1
ATOM 729 O O . ALA A 1 84 ? -13.625 20.206 -12.887 1.00 19.00 84 ALA A O 1
ATOM 731 N N . ASP A 1 85 ? -12.634 18.910 -11.335 1.00 15.92 85 ASP A N 1
ATOM 732 C CA . ASP A 1 85 ? -11.664 19.924 -11.044 1.00 15.85 85 ASP A CA 1
ATOM 733 C C . ASP A 1 85 ? -10.247 19.431 -11.257 1.00 16.02 85 ASP A C 1
ATOM 734 O O . ASP A 1 85 ? -9.307 20.212 -11.047 1.00 16.69 85 ASP A O 1
ATOM 739 N N . SER A 1 86 ? -10.082 18.178 -11.694 1.00 15.91 86 SER A N 1
ATOM 740 C CA . SER A 1 86 ? -8.755 17.589 -11.881 1.00 16.03 86 SER A CA 1
ATOM 741 C C . SER A 1 86 ? -8.900 16.598 -13.005 1.00 16.11 86 SER A C 1
ATOM 742 O O . SER A 1 86 ? -10.021 16.150 -13.312 1.00 16.57 86 SER A O 1
ATOM 745 N N . TYR A 1 87 ? -7.783 16.196 -13.606 1.00 16.71 87 TYR A N 1
ATOM 746 C CA . TYR A 1 87 ? -7.837 15.031 -14.472 1.00 15.77 87 TYR A CA 1
ATOM 747 C C . TYR A 1 87 ? -6.514 14.303 -14.362 1.00 16.87 87 TYR A C 1
ATOM 748 O O . TYR A 1 87 ? -5.464 14.895 -14.077 1.00 17.59 87 TYR A O 1
ATOM 757 N N . VAL A 1 88 ? -6.578 12.995 -14.563 1.00 16.30 88 VAL A N 1
ATOM 758 C CA . VAL A 1 88 ? -5.401 12.199 -14.805 1.00 16.96 88 VAL A CA 1
ATOM 759 C C . VAL A 1 88 ? -5.160 12.233 -16.295 1.00 17.29 88 VAL A C 1
ATOM 760 O O . VAL A 1 88 ? -6.047 11.902 -17.067 1.00 18.40 88 VAL A O 1
ATOM 764 N N . GLU A 1 89 ? -3.981 12.684 -16.713 1.00 17.25 89 GLU A N 1
ATOM 765 C CA . GLU A 1 89 ? -3.654 12.660 -18.126 1.00 17.59 89 GLU A CA 1
ATOM 766 C C . GLU A 1 89 ? -2.658 11.533 -18.359 1.00 17.66 89 GLU A C 1
ATOM 767 O O . GLU A 1 89 ? -1.534 11.558 -17.836 1.00 18.12 89 GLU A O 1
ATOM 773 N N . ILE A 1 90 ? -3.063 10.552 -19.158 1.00 17.84 90 ILE A N 1
ATOM 774 C CA . ILE A 1 90 ? -2.244 9.402 -19.482 1.00 16.99 90 ILE A CA 1
ATOM 775 C C . ILE A 1 90 ? -1.694 9.644 -20.873 1.00 18.85 90 ILE A C 1
ATOM 776 O O . ILE A 1 90 ? -2.408 10.070 -21.780 1.00 19.48 90 ILE A O 1
ATOM 781 N N . GLY A 1 91 ? -0.404 9.435 -21.029 1.00 18.83 91 GLY A N 1
ATOM 782 C CA . GLY A 1 91 ? 0.236 9.600 -22.310 1.00 19.64 91 GLY A CA 1
ATOM 783 C C . GLY A 1 91 ? 1.224 8.478 -22.510 1.00 18.80 91 GLY A C 1
ATOM 784 O O . GLY A 1 91 ? 1.220 7.470 -21.779 1.00 18.50 91 GLY A O 1
ATOM 785 N N . PHE A 1 92 ? 2.076 8.661 -23.518 1.00 17.95 92 PHE A N 1
ATOM 786 C CA . PHE A 1 92 ? 2.983 7.605 -23.934 1.00 18.05 92 PHE A CA 1
ATOM 787 C C . PHE A 1 92 ? 4.335 8.219 -24.189 1.00 18.74 92 PHE A C 1
ATOM 788 O O . PHE A 1 92 ? 4.445 9.376 -24.619 1.00 21.12 92 PHE A O 1
ATOM 796 N N . THR A 1 93 ? 5.393 7.447 -23.983 1.00 18.28 93 THR A N 1
ATOM 797 C CA . THR A 1 93 ? 6.733 8.004 -24.181 1.00 19.30 93 THR A CA 1
ATOM 798 C C . THR A 1 93 ? 7.050 8.135 -25.666 1.00 21.02 93 THR A C 1
ATOM 799 O O . THR A 1 93 ? 6.384 7.545 -26.535 1.00 21.54 93 THR A O 1
ATOM 803 N N . ASN A 1 94 ? 8.099 8.897 -25.953 1.00 23.33 94 ASN A N 1
ATOM 804 C CA . ASN A 1 94 ? 8.490 9.191 -27.315 1.00 25.90 94 ASN A CA 1
ATOM 805 C C . ASN A 1 94 ? 8.798 7.890 -28.053 1.00 26.94 94 ASN A C 1
ATOM 806 O O . ASN A 1 94 ? 8.617 7.809 -29.264 1.00 28.17 94 ASN A O 1
ATOM 811 N N . SER A 1 95 ? 9.287 6.882 -27.329 1.00 25.24 95 SER A N 1
ATOM 812 C CA . SER A 1 95 ? 9.675 5.601 -27.897 1.00 25.97 95 SER A CA 1
ATOM 813 C C . SER A 1 95 ? 8.584 4.511 -27.749 1.00 25.24 95 SER A C 1
ATOM 814 O O . SER A 1 95 ? 8.844 3.332 -27.965 1.00 27.20 95 SER A O 1
ATOM 817 N N . ALA A 1 96 ? 7.356 4.896 -27.420 1.00 23.74 96 ALA A N 1
ATOM 818 C CA . ALA A 1 96 ? 6.265 3.934 -27.288 1.00 23.40 96 ALA A CA 1
ATOM 819 C C . ALA A 1 96 ? 5.846 3.303 -28.615 1.00 22.66 96 ALA A C 1
ATOM 820 O O . ALA A 1 96 ? 5.205 2.267 -28.621 1.00 29.36 96 ALA A O 1
ATOM 822 N N . GLY A 1 97 ? 6.165 3.942 -29.738 1.00 23.06 97 GLY A N 1
ATOM 823 C CA . GLY A 1 97 ? 5.910 3.370 -31.047 1.00 24.31 97 GLY A CA 1
ATOM 824 C C . GLY A 1 97 ? 4.566 3.805 -31.611 1.00 22.03 97 GLY A C 1
ATOM 825 O O . GLY A 1 97 ? 3.975 4.816 -31.237 1.00 22.51 97 GLY A O 1
ATOM 826 N N . VAL A 1 98 ? 4.078 2.985 -32.531 1.00 23.66 98 VAL A N 1
ATOM 827 C CA . VAL A 1 98 ? 2.925 3.319 -33.338 1.00 25.83 98 VAL A CA 1
ATOM 828 C C . VAL A 1 98 ? 1.820 2.325 -33.054 1.00 25.69 98 VAL A C 1
ATOM 829 O O . VAL A 1 98 ? 2.077 1.127 -32.913 1.00 28.62 98 VAL A O 1
ATOM 833 N N . LEU A 1 99 ? 0.597 2.827 -32.954 1.00 24.02 99 LEU A N 1
ATOM 834 C CA . LEU A 1 99 ? -0.564 1.979 -32.785 1.00 22.91 99 LEU A CA 1
ATOM 835 C C . LEU A 1 99 ? -1.176 1.818 -34.164 1.00 23.36 99 LEU A C 1
ATOM 836 O O . LEU A 1 99 ? -1.782 2.746 -34.709 1.00 23.27 99 LEU A O 1
ATOM 841 N N . ASN A 1 100 ? -1.000 0.641 -34.752 1.00 24.06 100 ASN A N 1
ATOM 842 C CA . ASN A 1 100 ? -1.569 0.396 -36.064 1.00 24.25 100 ASN A CA 1
ATOM 843 C C . ASN A 1 100 ? -3.035 0.085 -36.022 1.00 22.13 100 ASN A C 1
ATOM 844 O O . ASN A 1 100 ? -3.551 -0.328 -34.989 1.00 21.24 100 ASN A O 1
ATOM 849 N N . PRO A 1 101 ? -3.725 0.239 -37.169 1.00 21.45 101 PRO A N 1
ATOM 850 C CA . PRO A 1 101 ? -5.147 -0.130 -37.217 1.00 21.33 101 PRO A CA 1
ATOM 851 C C . PRO A 1 101 ? -5.374 -1.576 -36.741 1.00 20.45 101 PRO A C 1
ATOM 852 O O . PRO A 1 101 ? -4.678 -2.496 -37.156 1.00 22.66 101 PRO A O 1
ATOM 856 N N . GLY A 1 102 ? -6.349 -1.752 -35.854 1.00 20.97 102 GLY A N 1
ATOM 857 C CA . GLY A 1 102 ? -6.675 -3.056 -35.315 1.00 21.74 102 GLY A CA 1
ATOM 858 C C . GLY A 1 102 ? -5.939 -3.362 -34.007 1.00 22.77 102 GLY A C 1
ATOM 859 O O . GLY A 1 102 ? -6.235 -4.360 -33.345 1.00 24.16 102 GLY A O 1
ATOM 860 N N . GLU A 1 103 ? -4.972 -2.534 -33.625 1.00 20.61 103 GLU A N 1
ATOM 861 C CA . GLU A 1 103 ? -4.232 -2.779 -32.399 1.00 20.90 103 GLU A CA 1
ATOM 862 C C . GLU A 1 103 ? -4.814 -1.964 -31.271 1.00 19.59 103 GLU A C 1
ATOM 863 O O . GLU A 1 103 ? -5.552 -1.010 -31.493 1.00 19.79 103 GLU A O 1
ATOM 869 N N . TYR A 1 104 ? -4.448 -2.341 -30.051 1.00 20.01 104 TYR A N 1
ATOM 870 C CA . TYR A 1 104 ? -4.923 -1.620 -28.885 1.00 18.58 104 TYR A CA 1
ATOM 871 C C . TYR A 1 104 ? -3.871 -1.517 -27.815 1.00 18.39 104 TYR A C 1
ATOM 872 O O . TYR A 1 104 ? -2.926 -2.327 -27.767 1.00 20.62 104 TYR A O 1
ATOM 881 N N A VAL A 1 105 ? -4.049 -0.533 -26.943 0.62 18.81 105 VAL A N 1
ATOM 882 N N B VAL A 1 105 ? -4.074 -0.570 -26.909 0.38 17.79 105 VAL A N 1
ATOM 883 C CA A VAL A 1 105 ? -3.276 -0.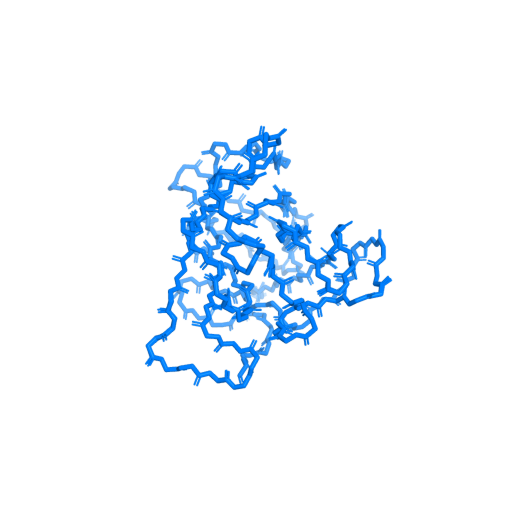464 -25.709 0.62 19.55 105 VAL A CA 1
ATOM 884 C CA B VAL A 1 105 ? -3.236 -0.456 -25.723 0.38 17.29 105 VAL A CA 1
ATOM 885 C C A VAL A 1 105 ? -4.238 -0.552 -24.539 0.62 18.12 105 VAL A C 1
ATOM 886 C C B VAL A 1 105 ? -4.107 -0.419 -24.459 0.38 17.33 105 VAL A C 1
ATOM 887 O O A VAL A 1 105 ? -5.290 0.106 -24.531 0.62 17.66 105 VAL A O 1
ATOM 888 O O B VAL A 1 105 ? -4.985 0.436 -24.311 0.38 16.04 105 VAL A O 1
ATOM 895 N N . GLU A 1 106 ? -3.869 -1.368 -23.562 1.00 18.59 106 GLU A N 1
ATOM 896 C CA . GLU A 1 106 ? -4.627 -1.495 -22.322 1.00 18.37 106 GLU A CA 1
ATOM 897 C C . GLU A 1 106 ? -3.749 -0.967 -21.185 1.00 18.31 106 GLU A C 1
ATOM 898 O O . GLU A 1 106 ? -2.568 -1.305 -21.108 1.00 18.36 106 GLU A O 1
ATOM 904 N N . ILE A 1 107 ? -4.344 -0.145 -20.317 1.00 18.08 107 ILE A N 1
ATOM 905 C CA . ILE A 1 107 ? -3.614 0.516 -19.243 1.00 17.98 107 ILE A CA 1
ATOM 906 C C . ILE A 1 107 ? -4.382 0.330 -17.959 1.00 17.85 107 ILE A C 1
ATOM 907 O O . ILE A 1 107 ? -5.550 0.736 -17.872 1.00 19.08 107 ILE A O 1
ATOM 912 N N . ILE A 1 108 ? -3.718 -0.240 -16.953 1.00 18.07 108 ILE A N 1
ATOM 913 C CA . ILE A 1 108 ? -4.284 -0.421 -15.619 1.00 18.67 108 ILE A CA 1
ATOM 914 C C . ILE A 1 108 ? -3.587 0.593 -14.717 1.00 18.47 108 ILE A C 1
ATOM 915 O O . ILE A 1 108 ? -2.366 0.529 -14.591 1.00 19.96 108 ILE A O 1
ATOM 920 N N . SER A 1 109 ? -4.354 1.498 -14.096 1.00 18.45 109 SER A N 1
ATOM 921 C CA . SER A 1 109 ? -3.796 2.587 -13.313 1.00 18.36 109 SER A CA 1
ATOM 922 C C . SER A 1 109 ? -4.349 2.627 -11.921 1.00 17.34 109 SER A C 1
ATOM 923 O O . SER A 1 109 ? -5.446 2.140 -11.653 1.00 19.14 109 SER A O 1
ATOM 926 N N . ARG A 1 110 ? -3.578 3.258 -11.045 1.00 18.10 110 ARG A N 1
ATOM 927 C CA . ARG A 1 110 ? -4.032 3.593 -9.692 1.00 18.87 110 ARG A CA 1
ATOM 928 C C . ARG A 1 110 ? -3.647 5.025 -9.415 1.00 17.39 110 ARG A C 1
ATOM 929 O O . ARG A 1 110 ? -2.518 5.412 -9.681 1.00 18.86 110 ARG A O 1
ATOM 937 N N . ILE A 1 111 ? -4.548 5.779 -8.794 1.00 16.79 111 ILE A N 1
ATOM 938 C CA . ILE A 1 111 ? -4.299 7.184 -8.484 1.00 16.86 111 ILE A CA 1
ATOM 939 C C . ILE A 1 111 ? -4.799 7.450 -7.061 1.00 16.28 111 ILE A C 1
ATOM 940 O O . ILE A 1 111 ? -5.899 7.060 -6.681 1.00 16.94 111 ILE A O 1
ATOM 945 N N . GLY A 1 112 ? -3.977 8.141 -6.282 1.00 16.80 112 GLY A N 1
ATOM 946 C CA . GLY A 1 112 ? -4.396 8.519 -4.943 1.00 17.52 112 GLY A CA 1
ATOM 947 C C . GLY A 1 112 ? -3.254 9.075 -4.143 1.00 16.52 112 GLY A C 1
ATOM 948 O O . GLY A 1 112 ? -2.129 9.274 -4.639 1.00 17.44 112 GLY A O 1
ATOM 949 N N . ASN A 1 113 ? -3.540 9.341 -2.865 1.00 16.13 113 ASN A N 1
ATOM 950 C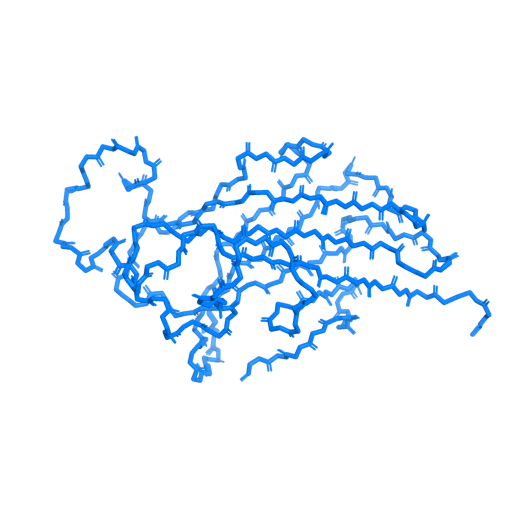 CA . ASN A 1 113 ? -2.531 9.828 -1.928 1.00 16.06 113 ASN A CA 1
ATOM 951 C C . ASN A 1 113 ? -1.380 8.810 -1.901 1.00 16.60 113 ASN A C 1
ATOM 952 O O . ASN A 1 113 ? -1.623 7.606 -1.730 1.00 17.30 113 ASN A O 1
ATOM 957 N N . SER A 1 114 ? -0.139 9.281 -2.093 1.00 16.91 114 SER A N 1
ATOM 958 C CA . SER A 1 114 ? 1.017 8.392 -2.132 1.00 18.01 114 SER A CA 1
ATOM 959 C C . SER A 1 114 ? 1.069 7.439 -0.931 1.00 17.88 114 SER A C 1
ATOM 960 O O . SER A 1 114 ? 1.562 6.326 -1.054 1.00 21.74 114 SER A O 1
ATOM 963 N N . TYR A 1 115 ? 0.625 7.890 0.232 1.00 17.40 115 TYR A N 1
ATOM 964 C CA . TYR A 1 115 ? 0.656 7.065 1.444 1.00 18.51 115 TYR A CA 1
ATOM 965 C C . TYR A 1 115 ? -0.419 5.984 1.429 1.00 19.80 115 TYR A C 1
ATOM 966 O O . TYR A 1 115 ? -0.291 4.973 2.104 1.00 26.63 115 TYR A O 1
ATOM 975 N N . ALA A 1 116 ? -1.496 6.186 0.697 1.00 19.11 116 ALA A N 1
ATOM 976 C CA . ALA A 1 116 ? -2.527 5.176 0.548 1.00 20.07 116 ALA A CA 1
ATOM 977 C C . ALA A 1 116 ? -2.164 4.127 -0.469 1.00 24.17 116 ALA A C 1
ATOM 978 O O . ALA A 1 116 ? -2.569 2.986 -0.341 1.00 28.67 116 ALA A O 1
ATOM 980 N N . LEU A 1 117 ? -1.363 4.496 -1.455 1.00 21.16 117 LEU A N 1
ATOM 981 C CA . LEU A 1 117 ? -1.099 3.577 -2.549 1.00 25.20 117 LEU A CA 1
ATOM 982 C C . LEU A 1 117 ? -0.051 2.534 -2.157 1.00 30.31 117 LEU A C 1
ATOM 983 O O . LEU A 1 117 ? 0.144 1.537 -2.840 1.00 32.73 117 LEU A O 1
ATOM 988 N N . SER A 1 118 ? 0.610 2.773 -1.032 1.00 33.66 118 SER A N 1
ATOM 989 C CA . SER A 1 118 ? 1.585 1.835 -0.527 1.00 37.39 118 SER A CA 1
ATOM 990 C C . SER A 1 118 ? 0.977 0.679 0.286 1.00 37.68 118 SER A C 1
ATOM 991 O O . SER A 1 118 ? 1.696 -0.246 0.679 1.00 38.97 118 SER A O 1
ATOM 994 N N . LEU A 1 119 ? -0.340 0.728 0.498 1.00 38.80 119 LEU A N 1
ATOM 995 C CA . LEU A 1 119 ? -1.099 -0.298 1.245 1.00 41.72 119 LEU A CA 1
ATOM 996 C C . LEU A 1 119 ? -0.669 -0.398 2.700 1.00 41.97 119 LEU A C 1
ATOM 997 O O . LEU A 1 119 ? -0.721 -1.469 3.331 1.00 40.98 119 LEU A O 1
ATOM 1002 N N . ALA A 1 120 ? -0.217 0.734 3.215 1.00 41.37 120 ALA A N 1
ATOM 1003 C CA . ALA A 1 120 ? 0.045 0.876 4.625 1.00 38.47 120 ALA A CA 1
ATOM 1004 C C . ALA A 1 120 ? -0.940 1.926 5.091 1.00 35.24 120 ALA A C 1
ATOM 1005 O O . ALA A 1 120 ? -1.615 2.562 4.272 1.00 39.41 120 ALA A O 1
ATOM 1007 N N . THR A 1 121 ? -1.080 2.074 6.395 1.00 25.91 121 THR A N 1
ATOM 1008 C CA . THR A 1 121 ? -2.050 3.005 6.937 1.00 25.83 121 THR A CA 1
ATOM 1009 C C . THR A 1 121 ? -1.563 4.442 6.681 1.00 22.14 121 THR A C 1
ATOM 1010 O O . THR A 1 121 ? -0.490 4.808 7.109 1.00 22.25 121 THR A O 1
ATOM 1014 N N . PRO A 1 122 ? -2.342 5.275 5.982 1.00 20.26 122 PRO A N 1
ATOM 1015 C CA . PRO A 1 122 ? -1.885 6.658 5.789 1.00 21.20 122 PRO A CA 1
ATOM 1016 C C . PRO A 1 122 ? -1.935 7.417 7.118 1.00 19.56 122 PRO A C 1
ATOM 1017 O O . PRO A 1 122 ? -2.902 7.260 7.862 1.00 20.55 122 PRO A O 1
ATOM 1021 N N . PRO A 1 123 ? -0.962 8.296 7.381 1.00 17.24 123 PRO A N 1
ATOM 1022 C CA . PRO A 1 123 ? -0.924 9.013 8.666 1.00 17.87 123 PRO A CA 1
ATOM 1023 C C . PRO A 1 123 ? -1.773 10.292 8.622 1.00 16.77 123 PRO A C 1
ATOM 1024 O O . PRO A 1 123 ? -1.293 11.397 8.932 1.00 17.18 123 PRO A O 1
ATOM 1028 N N . TYR A 1 124 ? -3.015 10.127 8.184 1.00 17.54 124 TYR A N 1
ATOM 1029 C CA . TYR A 1 124 ? -3.895 11.247 7.908 1.00 17.39 124 TYR A CA 1
ATOM 1030 C C . TYR A 1 124 ? -5.299 10.985 8.395 1.00 19.00 124 TYR A C 1
ATOM 1031 O O . TYR A 1 124 ? -5.731 9.837 8.456 1.00 18.59 124 TYR A O 1
ATOM 1040 N N . SER A 1 125 ? -6.053 12.066 8.627 1.00 19.41 125 SER A N 1
ATOM 1041 C CA . SER A 1 125 ? -7.507 11.978 8.729 1.00 19.64 125 SER A CA 1
ATOM 1042 C C . SER A 1 125 ? -8.063 11.431 7.408 1.00 17.98 125 SER A C 1
ATOM 1043 O O . SER A 1 125 ? -7.502 11.665 6.325 1.00 18.04 125 SER A O 1
ATOM 1046 N N . GLU A 1 126 ? -9.208 10.784 7.486 1.00 18.61 126 GLU A N 1
ATOM 1047 C CA . GLU A 1 126 ? -9.742 10.036 6.359 1.00 18.36 126 GLU A CA 1
ATOM 1048 C C . GLU A 1 126 ? -9.868 10.896 5.106 1.00 18.19 126 GLU A C 1
ATOM 1049 O O . GLU A 1 126 ? -9.618 10.428 3.993 1.00 17.85 126 GLU A O 1
ATOM 1055 N N . TRP A 1 127 ? -10.364 12.130 5.263 1.00 18.51 127 TRP A N 1
ATOM 1056 C CA . TRP A 1 127 ? -10.653 12.990 4.111 1.00 18.56 127 TRP A CA 1
ATOM 1057 C C . TRP A 1 127 ? -9.403 13.342 3.301 1.00 16.75 127 TRP A C 1
ATOM 1058 O O . TRP A 1 127 ? -9.511 13.716 2.127 1.00 17.51 127 TRP A O 1
ATOM 1069 N N . ASN A 1 128 ? -8.220 13.183 3.877 1.00 16.72 128 ASN A N 1
ATOM 1070 C CA . ASN A 1 128 ? -7.016 13.489 3.107 1.00 17.04 128 ASN A CA 1
ATOM 1071 C C . ASN A 1 128 ? -6.559 12.332 2.206 1.00 15.89 128 ASN A C 1
ATOM 1072 O O . ASN A 1 128 ? -5.611 12.511 1.419 1.00 16.52 128 ASN A O 1
ATOM 1077 N N . TYR A 1 129 ? -7.262 11.180 2.256 1.00 16.37 129 TYR A N 1
ATOM 1078 C CA . TYR A 1 129 ? -6.971 10.093 1.317 1.00 16.58 129 TYR A CA 1
ATOM 1079 C C . TYR A 1 129 ? -8.207 9.456 0.715 1.00 16.77 129 TYR A C 1
ATOM 1080 O O . TYR A 1 129 ? -8.072 8.694 -0.261 1.00 18.52 129 TYR A O 1
ATOM 1089 N N A MET A 1 130 ? -9.388 9.730 1.260 0.59 17.58 130 MET A N 1
ATOM 1090 N N B MET A 1 130 ? -9.406 9.738 1.234 0.41 17.03 130 MET A N 1
ATOM 1091 C CA A MET A 1 130 ? -10.593 9.084 0.739 0.59 17.15 130 MET A CA 1
ATOM 1092 C CA B MET A 1 130 ? -10.621 9.065 0.720 0.41 16.69 130 MET A CA 1
ATOM 1093 C C A MET A 1 130 ? -11.260 9.988 -0.300 0.59 15.91 130 MET A C 1
ATOM 1094 C C B MET A 1 130 ? -11.424 9.888 -0.270 0.41 16.32 130 MET A C 1
ATOM 1095 O O A MET A 1 130 ? -11.673 11.114 0.013 0.59 16.40 130 MET A O 1
ATOM 1096 O O B MET A 1 130 ? -12.135 10.822 0.114 0.41 17.02 130 MET A O 1
ATOM 1105 N N . TYR A 1 131 ? -11.354 9.497 -1.536 1.00 16.22 131 TYR A N 1
ATOM 1106 C CA . TYR A 1 131 ? -12.116 10.135 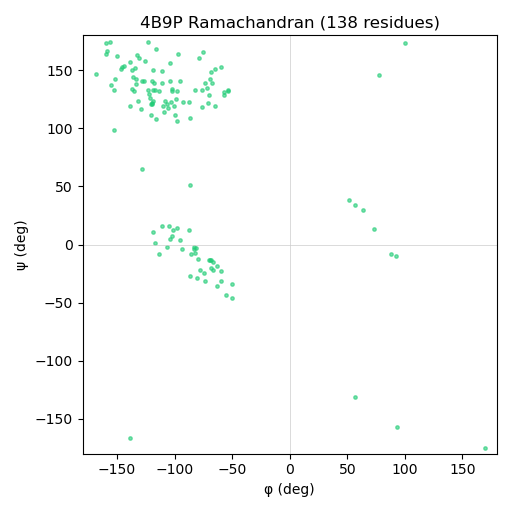-2.604 1.00 15.69 131 TYR A CA 1
ATOM 1107 C C . TYR A 1 131 ? -13.584 9.797 -2.519 1.00 17.48 131 TYR A C 1
ATOM 1108 O O . TYR A 1 131 ? -13.951 8.671 -2.137 1.00 19.61 131 TYR A O 1
ATOM 1117 N N . ASP A 1 132 ? -14.442 10.727 -2.987 1.00 16.25 132 ASP A N 1
ATOM 1118 C CA . ASP A 1 132 ? -15.830 10.432 -3.307 1.00 15.87 132 ASP A CA 1
ATOM 1119 C C . ASP A 1 132 ? -15.924 10.268 -4.813 1.00 16.21 132 ASP A C 1
ATOM 1120 O O . ASP A 1 132 ? -15.635 11.233 -5.548 1.00 16.28 132 ASP A O 1
ATOM 1125 N N . GLN A 1 133 ? -16.338 9.088 -5.296 1.00 16.24 133 GLN A N 1
ATOM 1126 C CA . GLN A 1 133 ? -16.298 8.843 -6.749 1.00 16.06 133 GLN A CA 1
ATOM 1127 C C . GLN A 1 133 ? -17.529 9.317 -7.493 1.0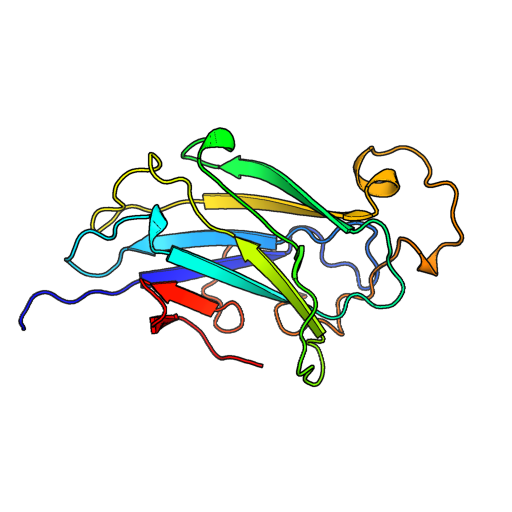0 16.22 133 GLN A C 1
ATOM 1128 O O . GLN A 1 133 ? -17.448 9.563 -8.680 1.00 16.97 133 GLN A O 1
ATOM 1134 N N . ASN A 1 134 ? -18.685 9.389 -6.851 1.00 16.92 134 ASN A N 1
ATOM 1135 C CA . ASN A 1 134 ? -19.876 9.757 -7.621 1.00 18.92 134 ASN A CA 1
ATOM 1136 C C . ASN A 1 134 ? -19.834 11.224 -8.050 1.00 18.61 134 ASN A C 1
ATOM 1137 O O . ASN A 1 134 ? -20.565 11.603 -8.966 1.00 21.46 134 ASN A O 1
ATOM 1142 N N . SER A 1 135 ? -18.931 12.004 -7.467 1.00 16.33 135 SER A N 1
ATOM 1143 C CA . SER A 1 135 ? -18.674 13.393 -7.848 1.00 16.30 135 SER A CA 1
ATOM 1144 C C . SER A 1 135 ? -17.642 13.499 -8.982 1.00 15.40 135 SER A C 1
ATOM 1145 O O . SER A 1 135 ? -17.092 14.580 -9.210 1.00 16.50 135 SER A O 1
ATOM 1148 N N . ASP A 1 136 ? -17.318 12.378 -9.634 1.00 16.54 136 ASP A N 1
ATOM 1149 C CA . ASP A 1 136 ? -16.269 12.357 -10.659 1.00 16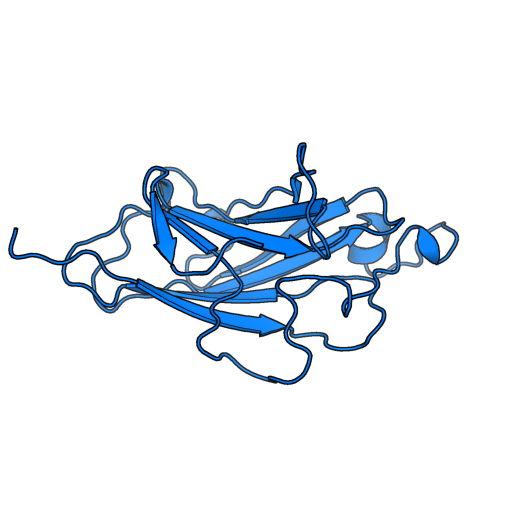.29 136 ASP A CA 1
ATOM 1150 C C . ASP A 1 136 ? -16.880 12.145 -12.034 1.00 15.57 136 ASP A C 1
ATOM 1151 O O . ASP A 1 136 ? -17.471 11.080 -12.291 1.00 16.66 136 ASP A O 1
ATOM 1156 N N . TYR A 1 137 ? -16.682 13.112 -12.922 1.00 15.90 137 TYR A N 1
ATOM 1157 C CA . TYR A 1 137 ? -17.270 13.070 -14.259 1.00 16.15 137 TYR A CA 1
ATOM 1158 C C . TYR A 1 137 ? -17.023 11.757 -14.964 1.00 16.41 137 TYR A C 1
ATOM 1159 O O . TYR A 1 137 ? -17.930 11.211 -15.573 1.00 17.47 137 TYR A O 1
ATOM 1168 N N . SER A 1 138 ? -15.798 11.256 -14.936 1.00 16.04 138 SER A N 1
ATOM 1169 C CA . SER A 1 138 ? -15.474 10.071 -15.722 1.00 16.35 138 SER A CA 1
ATOM 1170 C C . SER A 1 138 ? -15.852 8.750 -15.079 1.00 16.12 138 SER A C 1
ATOM 1171 O O . SER A 1 138 ? -15.725 7.720 -15.729 1.00 17.15 138 SER A O 1
ATOM 1174 N N . PHE A 1 139 ? -16.293 8.768 -13.816 1.00 16.76 139 PHE A N 1
ATOM 1175 C CA . PHE A 1 139 ? -16.577 7.524 -13.091 1.00 17.16 139 PHE A CA 1
ATOM 1176 C C . PHE A 1 139 ? -17.772 6.746 -13.640 1.00 16.32 139 PHE A C 1
ATOM 1177 O O . PHE A 1 139 ? -18.804 7.331 -13.968 1.00 18.11 139 PHE A O 1
ATOM 1185 N N . ASN A 1 140 ? -17.625 5.431 -13.709 1.00 16.51 140 ASN A N 1
ATOM 1186 C CA . ASN A 1 140 ? -18.688 4.515 -14.083 1.00 16.94 140 ASN A CA 1
ATOM 1187 C C . ASN A 1 140 ? -18.981 3.620 -12.885 1.00 17.81 140 ASN A C 1
ATOM 1188 O O . ASN A 1 140 ? -18.177 2.784 -12.531 1.00 17.76 140 ASN A O 1
ATOM 1193 N N . ASN A 1 141 ? -20.117 3.834 -12.249 1.00 19.21 141 ASN A N 1
ATOM 1194 C CA . ASN A 1 141 ? -20.427 3.106 -11.034 1.00 20.02 141 ASN A CA 1
ATOM 1195 C C . ASN A 1 141 ? -20.920 1.688 -11.199 1.00 20.71 141 ASN A C 1
ATOM 1196 O O . ASN A 1 141 ? -21.196 1.020 -10.182 1.00 23.48 141 ASN A O 1
ATOM 1201 N N A SER A 1 142 ? -21.063 1.209 -12.437 0.37 20.86 142 SER A N 1
ATOM 1202 N N B SER A 1 142 ? -21.019 1.212 -12.436 0.63 19.64 142 SER A N 1
ATOM 1203 C CA A SER A 1 142 ? -21.747 -0.071 -12.643 0.37 22.13 142 SER A CA 1
ATOM 1204 C CA B SER A 1 142 ? -21.702 -0.047 -12.658 0.63 21.68 142 SER A CA 1
ATOM 1205 C C A SER A 1 142 ? -21.007 -1.140 -13.453 0.37 20.27 142 SER A C 1
ATOM 1206 C C B SER A 1 142 ? -20.855 -1.106 -13.339 0.63 20.89 142 SER A C 1
ATOM 1207 O O A SER A 1 142 ? -21.160 -2.334 -13.188 0.37 20.93 142 SER A O 1
ATOM 1208 O O B SER A 1 142 ? -20.791 -2.247 -12.877 0.63 23.48 142 SER A O 1
ATOM 1213 N N . SER A 1 143 ? -20.233 -0.746 -14.455 1.00 18.90 143 SER A N 1
ATOM 1214 C CA . SER A 1 143 ? -19.606 -1.773 -15.280 1.00 18.36 143 SER A CA 1
ATOM 1215 C C . SER A 1 143 ? -18.471 -2.483 -14.585 1.00 18.85 143 SER A C 1
ATOM 1216 O O . SER A 1 143 ? -17.586 -1.859 -13.996 1.00 19.12 143 SER A O 1
ATOM 1219 N N . SER A 1 144 ? -18.443 -3.806 -14.701 1.00 19.62 144 SER A N 1
ATOM 1220 C CA . SER A 1 144 ? -17.409 -4.611 -14.054 1.00 20.92 144 SER A CA 1
ATOM 1221 C C . SER A 1 144 ? -16.363 -5.097 -15.044 1.00 20.12 144 SER A C 1
ATOM 1222 O O . SER A 1 144 ? -15.459 -5.869 -14.675 1.00 24.15 144 SER A O 1
ATOM 1225 N N . ASP A 1 145 ? -16.482 -4.651 -16.294 1.00 20.14 145 ASP A N 1
ATOM 1226 C CA . ASP A 1 145 ? -15.481 -4.939 -17.320 1.00 20.51 145 ASP A CA 1
ATOM 1227 C C . ASP A 1 145 ? -15.598 -3.841 -18.376 1.00 18.63 145 ASP A C 1
ATOM 1228 O O . ASP A 1 145 ? -16.510 -3.004 -18.312 1.00 19.24 145 ASP A O 1
ATOM 1233 N N . PHE A 1 146 ? -14.699 -3.827 -19.354 1.00 19.26 146 PHE A N 1
ATOM 1234 C CA . PHE A 1 146 ? -14.627 -2.758 -20.347 1.00 19.93 146 PHE A CA 1
ATOM 1235 C C . PHE A 1 146 ? -15.947 -2.499 -21.070 1.00 18.35 146 PHE A C 1
ATOM 1236 O O . PHE A 1 146 ? -16.581 -3.452 -21.563 1.00 20.88 146 PHE A O 1
ATOM 1244 N N . VAL A 1 147 ? -16.328 -1.236 -21.178 1.00 17.83 147 VAL A N 1
ATOM 1245 C CA . VAL A 1 147 ? -17.417 -0.807 -22.054 1.00 18.07 147 VAL A CA 1
ATOM 1246 C C . VAL A 1 147 ? -16.961 0.410 -22.813 1.00 16.39 147 VAL A C 1
ATOM 1247 O O . VAL A 1 147 ? -16.120 1.163 -22.357 1.00 16.94 147 VAL A O 1
ATOM 1251 N N . VAL A 1 148 ? -17.500 0.615 -24.004 1.00 17.50 148 VAL A N 1
ATOM 1252 C CA . VAL A 1 148 ? -17.246 1.884 -24.689 1.00 17.40 148 VAL A CA 1
ATOM 1253 C C . VAL A 1 148 ? -17.696 3.045 -23.807 1.00 17.46 148 VAL A C 1
ATOM 1254 O O . VAL A 1 148 ? -18.779 3.005 -23.226 1.00 18.70 148 VAL A O 1
ATOM 1258 N N . TRP A 1 149 ? -16.847 4.056 -23.628 1.00 17.28 149 TRP A N 1
ATOM 1259 C CA . TRP A 1 149 ? -17.138 5.053 -22.587 1.00 17.36 149 TRP A CA 1
ATOM 1260 C C . TRP A 1 149 ? -16.821 6.446 -23.087 1.00 17.01 149 TRP A C 1
ATOM 1261 O O . TRP A 1 149 ? -15.658 6.775 -23.388 1.00 18.06 149 TRP A O 1
ATOM 1272 N N . ASP A 1 150 ? -17.856 7.281 -23.129 1.00 17.58 150 ASP A N 1
ATOM 1273 C CA . ASP A 1 150 ? -17.765 8.613 -23.729 1.00 17.96 150 ASP A CA 1
ATOM 1274 C C . ASP A 1 150 ? -17.247 9.699 -22.780 1.00 17.65 150 ASP A C 1
ATOM 1275 O O . ASP A 1 150 ? -16.992 10.817 -23.227 1.00 18.86 150 ASP A O 1
ATOM 1280 N N . LYS A 1 151 ? -17.075 9.406 -21.481 1.00 17.03 151 LYS A N 1
ATOM 1281 C CA . LYS A 1 151 ? -16.740 10.462 -20.518 1.00 17.20 151 LYS A CA 1
ATOM 1282 C C . LYS A 1 151 ? -15.272 10.479 -20.146 1.00 16.81 151 LYS A C 1
ATOM 1283 O O . LYS A 1 151 ? -14.874 11.167 -19.209 1.00 17.40 151 LYS A O 1
ATOM 1289 N N . ILE A 1 152 ? -14.462 9.744 -20.894 1.00 17.16 152 ILE A N 1
ATOM 1290 C CA . ILE A 1 152 ? -13.007 9.863 -20.879 1.00 17.43 152 ILE A CA 1
ATOM 1291 C C . ILE A 1 152 ? -12.634 10.394 -22.261 1.00 17.73 152 ILE A C 1
ATOM 1292 O O . ILE A 1 152 ? -13.140 9.910 -23.270 1.00 20.36 152 ILE A O 1
ATOM 1297 N N . THR A 1 153 ? -11.791 11.427 -22.324 1.00 16.51 153 THR A N 1
ATOM 1298 C CA . THR A 1 153 ? -11.500 12.018 -23.634 1.00 17.25 153 THR A CA 1
ATOM 1299 C C . THR A 1 153 ? -10.136 11.590 -24.132 1.00 16.85 153 THR A C 1
ATOM 1300 O O . THR A 1 153 ? -9.257 11.213 -23.354 1.00 17.50 153 THR A O 1
ATOM 1304 N N . VAL A 1 154 ? -9.963 11.633 -25.451 1.00 16.69 154 VAL A N 1
ATOM 1305 C CA . VAL A 1 154 ? -8.693 11.258 -26.079 1.00 17.22 154 VAL A CA 1
ATOM 1306 C C . VAL A 1 154 ? -8.357 12.290 -27.141 1.00 17.72 154 VAL A C 1
ATOM 1307 O O . VAL A 1 154 ? -9.231 12.664 -27.938 1.00 18.51 154 VAL A O 1
ATOM 1311 N N . TYR A 1 155 ? -7.113 12.760 -27.102 1.00 18.27 155 TYR A N 1
ATOM 1312 C CA . TYR A 1 155 ? -6.612 13.767 -28.043 1.00 18.89 155 TYR A CA 1
ATOM 1313 C C . TYR A 1 155 ? -5.444 13.179 -28.821 1.00 19.33 155 TYR A C 1
ATOM 1314 O O . TYR A 1 155 ? -4.624 12.443 -28.262 1.00 20.20 155 TYR A O 1
ATOM 1323 N N . ILE A 1 156 ? -5.362 13.483 -30.117 1.00 19.90 156 ILE A N 1
ATOM 1324 C CA . ILE A 1 156 ? -4.211 13.122 -30.911 1.00 21.14 156 ILE A CA 1
ATOM 1325 C C . ILE A 1 156 ? -3.636 14.443 -31.414 1.00 22.07 156 ILE A C 1
ATOM 1326 O O . ILE A 1 156 ? -4.319 15.195 -32.132 1.00 22.69 156 ILE A O 1
ATOM 1331 N N . SER A 1 157 ? -2.378 14.707 -31.070 1.00 22.53 157 SER A N 1
ATOM 1332 C CA . SER A 1 157 ? -1.720 15.947 -31.463 1.00 24.81 157 SER A CA 1
ATOM 1333 C C . SER A 1 157 ? -2.566 17.168 -31.096 1.00 25.28 157 SER A C 1
ATOM 1334 O O . SER A 1 157 ? -2.636 18.146 -31.866 1.00 28.43 157 SER A O 1
ATOM 1337 N N . GLY A 1 158 ? -3.222 17.108 -29.940 1.00 23.51 158 GLY A N 1
ATOM 1338 C CA . GLY A 1 158 ? -3.977 18.230 -29.420 1.00 25.63 158 GLY A CA 1
ATOM 1339 C C . GLY A 1 158 ? -5.416 18.320 -29.883 1.00 25.31 158 GLY A C 1
ATOM 1340 O O . GLY A 1 158 ? -6.170 19.136 -29.356 1.00 28.00 158 GLY A O 1
ATOM 1341 N N . THR A 1 159 ? -5.816 17.487 -30.837 1.00 22.82 159 THR A N 1
ATOM 1342 C CA . THR A 1 159 ? -7.178 17.507 -31.347 1.00 23.74 159 THR A CA 1
ATOM 1343 C C . THR A 1 159 ? -8.030 16.431 -30.683 1.00 21.74 159 THR A C 1
ATOM 1344 O O . THR A 1 159 ? -7.608 15.278 -30.599 1.00 21.46 159 THR A O 1
ATOM 1348 N N . LEU A 1 160 ? -9.224 16.794 -30.224 1.00 20.77 160 LEU A N 1
ATOM 1349 C CA . LEU A 1 160 ? -10.140 15.823 -29.621 1.00 21.37 160 LEU A CA 1
ATOM 1350 C C . LEU A 1 160 ? -10.608 14.776 -30.648 1.00 21.60 160 LEU A C 1
ATOM 1351 O O . LEU A 1 160 ? -11.231 15.125 -31.649 1.00 24.34 160 LEU A O 1
ATOM 1356 N N . TYR A 1 161 ? -10.299 13.499 -30.396 1.00 20.34 161 TYR A N 1
ATOM 1357 C CA . TYR A 1 161 ? -10.748 12.416 -31.269 1.00 20.44 161 TYR A CA 1
ATOM 1358 C C . TYR A 1 161 ? -11.743 11.470 -30.615 1.00 19.27 161 TYR A C 1
ATOM 1359 O O . TYR A 1 161 ? -12.285 10.608 -31.293 1.00 22.48 161 TYR A O 1
ATOM 1368 N N . TRP A 1 162 ? -11.973 11.607 -29.310 1.00 18.99 162 TRP A N 1
ATOM 1369 C CA . TRP A 1 162 ? -12.924 10.731 -28.639 1.00 18.70 162 TRP A CA 1
ATOM 1370 C C . TRP A 1 162 ? -13.449 11.417 -27.405 1.00 18.42 162 TRP A C 1
ATOM 1371 O O . TRP A 1 162 ? -12.680 12.018 -26.665 1.00 18.59 162 TRP A O 1
ATOM 1382 N N . GLY A 1 163 ? -14.756 11.316 -27.175 1.00 18.43 163 GLY A N 1
ATOM 1383 C CA . GLY A 1 163 ? -15.283 11.648 -25.876 1.00 18.74 163 GLY A CA 1
ATOM 1384 C C . GLY A 1 163 ? -15.905 13.018 -25.801 1.00 19.89 163 GLY A C 1
ATOM 1385 O O . GLY A 1 163 ? -15.861 13.825 -26.734 1.00 22.23 163 GLY A O 1
ATOM 1386 N N . ILE A 1 164 ? -16.517 13.265 -24.646 1.00 20.44 164 ILE A N 1
ATOM 1387 C CA . ILE A 1 164 ? -17.235 14.495 -24.372 1.00 22.04 164 ILE A CA 1
ATOM 1388 C C . ILE A 1 164 ? -16.596 15.158 -23.171 1.00 21.78 164 ILE A C 1
ATOM 1389 O O . ILE A 1 164 ? -16.553 14.583 -22.087 1.00 21.48 164 ILE A O 1
ATOM 1394 N N . GLU A 1 165 ? -16.108 16.383 -23.352 1.00 22.44 165 GLU A N 1
ATOM 1395 C CA . GLU A 1 165 ? -15.524 17.149 -22.256 1.00 24.46 165 GLU A CA 1
ATOM 1396 C C . GLU A 1 165 ? -16.574 17.486 -21.206 1.00 23.57 165 GLU A C 1
ATOM 1397 O O . GLU A 1 165 ? -17.746 17.660 -21.532 1.00 25.32 165 GLU A O 1
ATOM 1403 N N . PRO A 1 166 ? -16.160 17.633 -19.943 1.00 21.75 166 PRO A N 1
ATOM 1404 C CA . PRO A 1 166 ? -17.093 17.988 -18.873 1.00 22.08 166 PRO A CA 1
ATOM 1405 C C . PRO A 1 166 ? -17.499 19.440 -18.969 1.00 27.94 166 PRO A C 1
ATOM 1406 O O . PRO A 1 166 ? -18.352 19.902 -18.171 1.00 30.61 166 PRO A O 1
#